Protein AF-A0A9Q3BIH0-F1 (afdb_monomer_lite)

pLDDT: mean 72.13, std 15.17, range [36.06, 93.25]

Radius of gyration: 32.79 Å; chains: 1; bounding box: 65×66×83 Å

Sequence (282 aa):
MLLRPEGNMLLSQTCPDMDILGNPIPGAYLLILGGYGPNYSFITPRACQFTPFFTLVEVEYSSSVHVNRVISREPVTAATSSVSRHIYFGILDAMQAYAADVRNMVGDDISSLYGITSDLKVQNDDLLNSILESYFKGIIEIKATLLKTPPISVA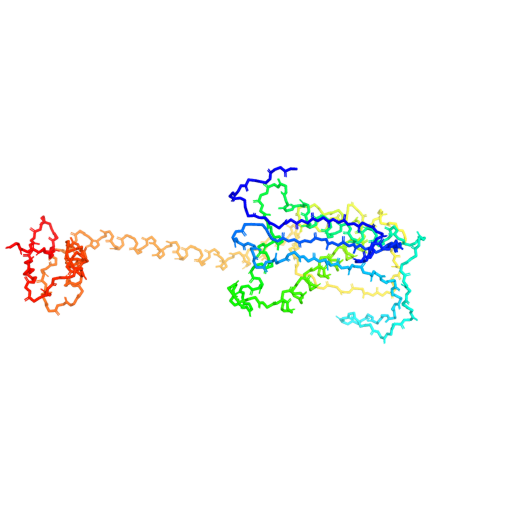RGHLVADSLKNISSIWTRTFNGTWLYETLGWHSDHNGSKISFVGILPILIITLGSISLSVFSWISLKRGQYHTQEPFDPTNLVTLLKAGQDGSVAESLKTTGQGSSINKLKIQLQRHSTQWQLRPVA

Structure (mmCIF, N/CA/C/O backbone):
data_AF-A0A9Q3BIH0-F1
#
_entry.id   AF-A0A9Q3BIH0-F1
#
loop_
_atom_site.group_PDB
_atom_site.id
_atom_site.type_symbol
_atom_site.label_atom_id
_atom_site.label_alt_id
_atom_site.label_comp_id
_atom_site.label_asym_id
_atom_site.label_entity_id
_atom_site.label_seq_id
_atom_site.pdbx_PDB_ins_code
_atom_site.Cartn_x
_atom_site.Cartn_y
_atom_site.Cartn_z
_atom_site.occupancy
_atom_site.B_iso_or_equiv
_atom_site.auth_seq_id
_atom_site.auth_comp_id
_atom_site.auth_asym_id
_atom_site.auth_atom_id
_atom_site.pdbx_PDB_model_num
ATOM 1 N N . MET A 1 1 ? 12.468 -15.551 17.563 1.00 43.19 1 MET A N 1
ATOM 2 C CA . MET A 1 1 ? 11.956 -14.452 18.408 1.00 43.19 1 MET A CA 1
ATOM 3 C C . MET A 1 1 ? 10.759 -14.998 19.170 1.00 43.19 1 MET A C 1
ATOM 5 O O . MET A 1 1 ? 9.816 -15.434 18.528 1.00 43.19 1 MET A O 1
ATOM 9 N N . LEU A 1 2 ? 10.834 -15.111 20.498 1.00 43.00 2 LEU A N 1
ATOM 10 C CA . LEU A 1 2 ? 9.711 -15.593 21.312 1.00 43.00 2 LEU A CA 1
ATOM 11 C C . LEU A 1 2 ? 8.733 -14.428 21.504 1.00 43.00 2 LEU A C 1
ATOM 13 O O . LEU A 1 2 ? 9.068 -13.443 22.161 1.00 43.00 2 LEU A O 1
ATOM 17 N N . LEU A 1 3 ? 7.568 -14.509 20.862 1.00 56.88 3 LEU A N 1
ATOM 18 C CA . LEU A 1 3 ? 6.510 -13.505 20.966 1.00 56.88 3 LEU A CA 1
ATOM 19 C C . LEU A 1 3 ? 5.899 -13.548 22.372 1.00 56.88 3 LEU A C 1
ATOM 21 O O . LEU A 1 3 ? 5.636 -14.625 22.906 1.00 56.88 3 LEU A O 1
ATOM 25 N N . ARG A 1 4 ? 5.685 -12.379 22.989 1.00 57.78 4 ARG A N 1
ATOM 26 C CA . ARG A 1 4 ? 4.997 -12.300 24.285 1.00 57.78 4 ARG A CA 1
ATOM 27 C C . ARG A 1 4 ? 3.517 -12.682 24.111 1.00 57.78 4 ARG A C 1
ATOM 29 O O . ARG A 1 4 ? 2.909 -12.249 23.130 1.00 57.78 4 ARG A O 1
ATOM 36 N N . PRO A 1 5 ? 2.915 -13.425 25.054 1.00 57.84 5 PRO A N 1
ATOM 37 C CA . PRO A 1 5 ? 1.525 -13.892 24.959 1.00 57.84 5 PRO A CA 1
ATOM 38 C C . PRO A 1 5 ? 0.477 -12.765 24.911 1.00 57.84 5 PRO A C 1
ATOM 40 O O . PRO A 1 5 ? -0.623 -12.982 24.425 1.00 57.84 5 PRO A O 1
ATOM 43 N N . GLU A 1 6 ? 0.823 -11.554 25.353 1.00 62.47 6 GLU A N 1
ATOM 44 C CA . GLU A 1 6 ? -0.072 -10.382 25.355 1.00 62.47 6 GLU A CA 1
ATOM 45 C C . GLU A 1 6 ? 0.101 -9.465 24.128 1.00 62.47 6 GLU A C 1
ATOM 47 O O . GLU A 1 6 ? -0.497 -8.393 24.046 1.00 62.47 6 GLU A O 1
ATOM 52 N N . GLY A 1 7 ? 0.958 -9.843 23.177 1.00 68.88 7 GLY A N 1
ATOM 53 C CA . GLY A 1 7 ? 1.210 -9.036 21.988 1.00 68.88 7 GLY A CA 1
ATOM 54 C C . GLY A 1 7 ? 0.030 -9.047 21.017 1.00 68.88 7 GLY A C 1
ATOM 55 O O . GLY A 1 7 ? -0.593 -10.080 20.795 1.00 68.88 7 GLY A O 1
ATOM 56 N N . ASN A 1 8 ? -0.221 -7.906 20.382 1.00 77.31 8 ASN A N 1
ATOM 57 C CA . ASN A 1 8 ? -1.061 -7.810 19.195 1.00 77.31 8 ASN A CA 1
ATOM 58 C C . ASN A 1 8 ? -0.177 -7.319 18.048 1.00 77.31 8 ASN A C 1
ATOM 60 O O . ASN A 1 8 ? 0.358 -6.214 18.132 1.00 77.31 8 ASN A O 1
ATOM 64 N N . MET A 1 9 ? 0.012 -8.123 17.002 1.00 78.69 9 MET A N 1
ATOM 65 C CA . MET A 1 9 ? 0.788 -7.702 15.833 1.00 78.69 9 MET A CA 1
ATOM 66 C C . MET A 1 9 ? 0.385 -8.441 14.563 1.00 78.69 9 MET A C 1
ATOM 68 O O . MET A 1 9 ? -0.082 -9.575 14.617 1.00 78.69 9 MET A O 1
ATOM 72 N N . LEU A 1 10 ? 0.624 -7.818 13.415 1.00 83.75 10 LEU A N 1
ATOM 73 C CA . LEU A 1 10 ? 0.613 -8.488 12.132 1.00 83.75 10 LEU A CA 1
ATOM 74 C C . LEU A 1 10 ? 2.016 -9.041 11.897 1.00 83.75 10 LEU A C 1
ATOM 76 O O . LEU A 1 10 ? 2.989 -8.295 11.808 1.00 83.75 10 LEU A O 1
ATOM 80 N N . LEU A 1 11 ? 2.122 -10.360 11.828 1.00 84.81 11 LEU A N 1
ATOM 81 C CA . LEU A 1 11 ? 3.356 -11.038 11.476 1.00 84.81 11 LEU A CA 1
ATOM 82 C C . LEU A 1 11 ? 3.442 -11.118 9.963 1.00 84.81 11 LEU A C 1
ATOM 84 O O . LEU A 1 11 ? 2.456 -11.446 9.302 1.00 84.81 11 LEU A O 1
ATOM 88 N N . SER A 1 12 ? 4.624 -10.852 9.418 1.00 86.56 12 SER A N 1
ATOM 89 C CA . SER A 1 12 ? 4.875 -11.054 8.000 1.00 86.56 12 SER A CA 1
ATOM 90 C C . SER A 1 12 ? 6.283 -11.573 7.732 1.00 86.56 12 SER A C 1
ATOM 92 O O . SER A 1 12 ? 7.232 -11.269 8.452 1.00 86.56 12 SER A O 1
ATOM 94 N N . GLN A 1 13 ? 6.403 -12.374 6.680 1.00 86.56 13 GLN A N 1
ATOM 95 C CA . GLN A 1 13 ? 7.647 -12.907 6.149 1.00 86.56 13 GLN A CA 1
ATOM 96 C C . GLN A 1 13 ? 7.596 -12.764 4.632 1.00 86.56 13 GLN A C 1
ATOM 98 O O . GLN A 1 13 ? 6.620 -13.152 3.997 1.00 86.56 13 GLN A O 1
ATOM 103 N N . THR A 1 14 ? 8.654 -12.221 4.039 1.00 86.25 14 THR A N 1
ATOM 104 C CA . THR A 1 14 ? 8.790 -12.175 2.580 1.00 86.25 14 THR A CA 1
ATOM 105 C C . THR A 1 14 ? 9.773 -13.234 2.106 1.00 86.25 14 THR A C 1
ATOM 107 O O . THR A 1 14 ? 10.858 -13.386 2.671 1.00 86.25 14 THR A O 1
ATOM 110 N N . CYS A 1 15 ? 9.410 -13.893 1.013 1.00 88.00 15 CYS A N 1
ATOM 111 C CA . CYS A 1 15 ? 10.228 -14.814 0.243 1.00 88.00 15 CYS A CA 1
ATOM 112 C C . CYS A 1 15 ? 10.404 -14.230 -1.175 1.00 88.00 15 CYS A C 1
ATOM 114 O O . CYS A 1 15 ? 9.442 -14.202 -1.946 1.00 88.00 15 CYS A O 1
ATOM 116 N N . PRO A 1 16 ? 11.587 -13.685 -1.514 1.00 87.56 16 PRO A N 1
ATOM 117 C CA . PRO A 1 16 ? 11.846 -13.151 -2.846 1.00 87.56 16 PRO A CA 1
ATOM 118 C C . PRO A 1 16 ? 12.058 -14.275 -3.862 1.00 87.56 16 PRO A C 1
ATOM 120 O O . PRO A 1 16 ? 12.525 -15.357 -3.509 1.00 87.56 16 PRO A O 1
ATOM 123 N N . ASP A 1 17 ? 11.763 -13.972 -5.123 1.00 87.56 17 ASP A N 1
ATOM 124 C CA . ASP A 1 17 ? 12.002 -14.818 -6.291 1.00 87.56 17 ASP A CA 1
ATOM 125 C C . ASP A 1 17 ? 11.335 -16.202 -6.209 1.00 87.56 17 ASP A C 1
ATOM 127 O O . ASP A 1 17 ? 11.849 -17.176 -6.754 1.00 87.56 17 ASP A O 1
ATOM 131 N N . MET A 1 18 ? 10.189 -16.298 -5.527 1.00 88.69 18 MET A N 1
ATOM 132 C CA . MET A 1 18 ? 9.449 -17.544 -5.300 1.00 88.69 18 MET A CA 1
ATOM 133 C C . MET A 1 18 ? 7.944 -17.366 -5.533 1.00 88.69 18 MET A C 1
ATOM 135 O O . MET A 1 18 ? 7.382 -16.311 -5.229 1.00 88.69 18 MET A O 1
ATOM 139 N N . ASP A 1 19 ? 7.292 -18.409 -6.051 1.00 88.00 19 ASP A N 1
ATOM 140 C CA . ASP A 1 19 ? 5.829 -18.514 -6.120 1.00 88.00 19 ASP A CA 1
ATOM 141 C C . ASP A 1 19 ? 5.227 -19.181 -4.869 1.00 88.00 19 ASP A C 1
ATOM 143 O O . ASP A 1 19 ? 5.941 -19.611 -3.960 1.00 88.00 19 ASP A O 1
ATOM 147 N N . ILE A 1 20 ? 3.894 -19.280 -4.819 1.00 88.38 20 ILE A N 1
ATOM 148 C CA . ILE A 1 20 ? 3.173 -19.916 -3.703 1.00 88.38 20 ILE A CA 1
ATOM 149 C C . ILE A 1 20 ? 3.470 -21.419 -3.539 1.00 88.38 20 ILE A C 1
ATOM 151 O O . ILE A 1 20 ? 3.226 -21.979 -2.472 1.00 88.38 20 ILE A O 1
ATOM 155 N N . LEU A 1 21 ? 3.993 -22.074 -4.577 1.00 89.50 21 LEU A N 1
ATOM 156 C CA . LEU A 1 21 ? 4.371 -23.488 -4.575 1.00 89.50 21 LEU A CA 1
ATOM 157 C C . LEU A 1 21 ? 5.856 -23.692 -4.221 1.00 89.50 21 LEU A C 1
ATOM 159 O O . LEU A 1 21 ? 6.289 -24.830 -4.051 1.00 89.50 21 LEU A O 1
ATOM 163 N N . GLY A 1 22 ? 6.630 -22.611 -4.091 1.00 84.50 22 GLY A N 1
ATOM 164 C CA . GLY A 1 22 ? 8.068 -22.639 -3.830 1.00 84.50 22 GLY A CA 1
ATOM 165 C C . GLY A 1 22 ? 8.938 -22.772 -5.083 1.00 84.50 22 GLY A C 1
ATOM 166 O O . GLY A 1 22 ? 10.137 -23.021 -4.961 1.00 84.50 22 GLY A O 1
ATOM 167 N N . ASN A 1 23 ? 8.380 -22.603 -6.284 1.00 89.75 23 ASN A N 1
ATOM 168 C CA . ASN A 1 23 ? 9.169 -22.575 -7.511 1.00 89.75 23 ASN A CA 1
ATOM 169 C C . ASN A 1 23 ? 9.872 -21.219 -7.669 1.00 89.75 23 ASN A C 1
ATOM 171 O O . ASN A 1 23 ? 9.271 -20.177 -7.387 1.00 89.75 23 ASN A O 1
ATOM 175 N N . PRO A 1 24 ? 11.117 -21.200 -8.173 1.00 87.75 24 PRO A N 1
ATOM 176 C CA . PRO A 1 24 ? 11.841 -19.961 -8.396 1.00 87.75 24 PRO A CA 1
ATOM 177 C C . PRO A 1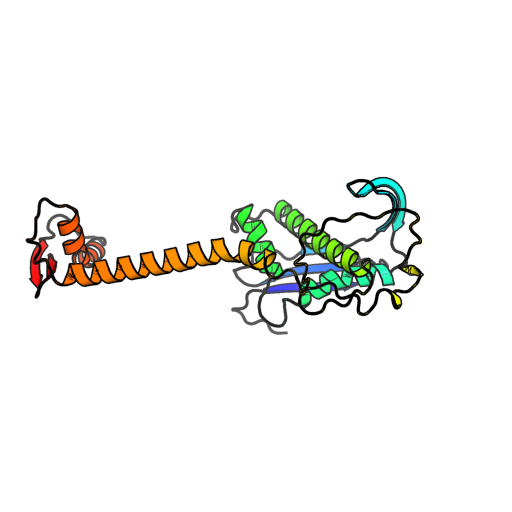 24 ? 11.261 -19.184 -9.588 1.00 87.75 24 PRO A C 1
ATOM 179 O O . PRO A 1 24 ? 11.291 -19.663 -10.723 1.00 87.75 24 PRO A O 1
ATOM 182 N N . ILE A 1 25 ? 10.780 -17.963 -9.344 1.00 86.94 25 ILE A N 1
ATOM 183 C CA . ILE A 1 25 ? 10.301 -17.033 -10.377 1.00 86.94 25 ILE A CA 1
ATOM 184 C C . ILE A 1 25 ? 11.015 -15.686 -10.197 1.00 86.94 25 ILE A C 1
ATOM 186 O O . ILE A 1 25 ? 10.695 -14.953 -9.260 1.00 86.94 25 ILE A O 1
ATOM 190 N N . PRO A 1 26 ? 11.957 -15.321 -11.087 1.00 84.00 26 PRO A N 1
ATOM 191 C CA . PRO A 1 26 ? 12.694 -14.066 -10.979 1.00 84.00 26 PRO A CA 1
ATOM 192 C C . PRO A 1 26 ? 11.775 -12.840 -10.911 1.00 84.00 26 PRO A C 1
ATOM 194 O O . PRO A 1 26 ? 10.949 -12.613 -11.793 1.00 84.00 26 PRO A O 1
ATOM 197 N N . GLY A 1 27 ? 11.948 -12.021 -9.876 1.00 80.38 27 GLY A N 1
ATOM 198 C CA . GLY A 1 27 ? 11.180 -10.800 -9.656 1.00 80.38 27 GLY A CA 1
ATOM 199 C C . GLY A 1 27 ? 9.763 -11.001 -9.116 1.00 80.38 27 GLY A C 1
ATOM 200 O O . GLY A 1 27 ? 9.062 -9.996 -8.965 1.00 80.38 27 GLY A O 1
ATOM 201 N N . ALA A 1 28 ? 9.346 -12.239 -8.820 1.00 86.81 28 ALA A N 1
ATOM 202 C CA . ALA A 1 28 ? 8.154 -12.516 -8.023 1.00 86.81 28 ALA A CA 1
ATOM 203 C C . ALA A 1 28 ? 8.454 -12.341 -6.530 1.00 86.81 28 ALA A C 1
ATOM 205 O O . ALA A 1 28 ? 9.587 -12.524 -6.081 1.00 86.81 28 ALA A O 1
ATOM 206 N N . TYR A 1 29 ? 7.430 -12.010 -5.752 1.00 88.81 29 TYR A N 1
ATOM 207 C CA . TYR A 1 29 ? 7.545 -11.924 -4.300 1.00 88.81 29 TYR A CA 1
ATOM 208 C C . TYR A 1 29 ? 6.376 -12.629 -3.641 1.00 88.81 29 TYR A C 1
ATOM 210 O O . TYR A 1 29 ? 5.222 -12.383 -3.986 1.00 88.81 29 TYR A O 1
ATOM 218 N N . LEU A 1 30 ? 6.681 -13.472 -2.664 1.00 90.62 30 LEU A N 1
ATOM 219 C CA . LEU A 1 30 ? 5.691 -14.112 -1.819 1.00 90.62 30 LEU A CA 1
ATOM 220 C C . LEU A 1 30 ? 5.723 -13.454 -0.440 1.00 90.62 30 LEU A C 1
ATOM 222 O O . LEU A 1 30 ? 6.752 -13.456 0.235 1.00 90.62 30 LEU A O 1
ATOM 226 N N . LEU A 1 31 ? 4.593 -12.895 -0.022 1.00 90.25 31 LEU A N 1
ATOM 227 C CA . LEU A 1 31 ? 4.381 -12.369 1.319 1.00 90.25 31 LEU A CA 1
ATOM 228 C C . LEU A 1 31 ? 3.503 -13.344 2.090 1.00 90.25 31 LEU A C 1
ATOM 230 O O . LEU A 1 31 ? 2.341 -13.543 1.750 1.00 90.25 31 LEU A O 1
ATOM 234 N N . ILE A 1 32 ? 4.045 -13.925 3.147 1.00 90.50 32 ILE A N 1
ATOM 235 C CA . ILE A 1 32 ? 3.278 -14.708 4.108 1.00 90.50 32 ILE A CA 1
ATOM 236 C C . ILE A 1 32 ? 2.943 -13.774 5.258 1.00 90.50 32 ILE A C 1
ATOM 238 O O . ILE A 1 32 ? 3.850 -13.176 5.832 1.00 90.50 32 ILE A O 1
ATOM 242 N N . LEU A 1 33 ? 1.663 -13.634 5.590 1.00 90.81 33 LEU A N 1
ATOM 243 C CA . LEU A 1 33 ? 1.218 -12.768 6.676 1.00 90.81 33 LEU A CA 1
ATOM 244 C C . LEU A 1 33 ? 0.128 -13.424 7.519 1.00 90.81 33 LEU A C 1
ATOM 246 O O . LEU A 1 33 ? -0.635 -14.255 7.031 1.00 90.81 33 LEU A O 1
ATOM 250 N N . GLY A 1 34 ? 0.054 -13.043 8.789 1.00 89.50 34 GLY A N 1
ATOM 251 C CA . GLY A 1 34 ? -0.963 -13.529 9.713 1.00 89.50 34 GLY A CA 1
ATOM 252 C C . GLY A 1 34 ? -1.047 -12.662 10.961 1.00 89.50 34 GLY A C 1
ATOM 253 O O . GLY A 1 34 ? -0.044 -12.127 11.433 1.00 89.50 34 GLY A O 1
ATOM 254 N N . GLY A 1 35 ? -2.254 -12.503 11.487 1.00 88.69 35 GLY A N 1
ATOM 255 C CA . GLY A 1 35 ? -2.488 -11.774 12.721 1.00 88.69 35 GLY A CA 1
ATOM 256 C C . GLY A 1 35 ? -2.126 -12.597 13.952 1.00 88.69 35 GLY A C 1
ATOM 257 O O . GLY A 1 35 ? -2.399 -13.793 14.038 1.00 88.69 35 GLY A O 1
ATOM 258 N N . TYR A 1 36 ? -1.516 -11.933 14.926 1.00 84.81 36 TYR A N 1
ATOM 259 C CA . TYR A 1 36 ? -1.214 -12.457 16.248 1.00 84.81 36 TYR A CA 1
ATOM 260 C C . TYR A 1 36 ? -1.908 -11.596 17.306 1.00 84.81 36 TYR A C 1
ATOM 262 O O . TYR A 1 36 ? -1.865 -10.366 17.236 1.00 84.81 36 TYR A O 1
ATOM 270 N N . GLY A 1 37 ? -2.522 -12.249 18.294 1.00 83.19 37 GLY A N 1
ATOM 271 C CA . GLY A 1 37 ? -3.295 -11.600 19.354 1.00 83.19 37 GLY A CA 1
ATOM 272 C C . GLY A 1 37 ? -4.772 -11.360 18.995 1.00 83.19 37 GLY A C 1
ATOM 273 O O . GLY A 1 37 ? -5.165 -11.478 17.831 1.00 83.19 37 GLY A O 1
ATOM 274 N N . PRO A 1 38 ? -5.621 -11.047 19.992 1.00 81.06 38 PRO A N 1
ATOM 275 C CA . PRO A 1 38 ? -7.065 -10.891 19.809 1.00 81.06 38 PRO A CA 1
ATOM 276 C C . PRO A 1 38 ? -7.442 -9.814 18.784 1.00 81.06 38 PRO A C 1
ATOM 278 O O . PRO A 1 38 ? -8.375 -10.033 18.013 1.00 81.06 38 PRO A O 1
ATOM 281 N N . ASN A 1 39 ? -6.696 -8.705 18.713 1.00 81.88 39 ASN A N 1
ATOM 282 C CA . ASN A 1 39 ? -7.044 -7.572 17.847 1.00 81.88 39 ASN A CA 1
ATOM 283 C C . ASN A 1 39 ? -6.890 -7.872 16.354 1.00 81.88 39 ASN A C 1
ATOM 285 O O . ASN A 1 39 ? -7.540 -7.222 15.54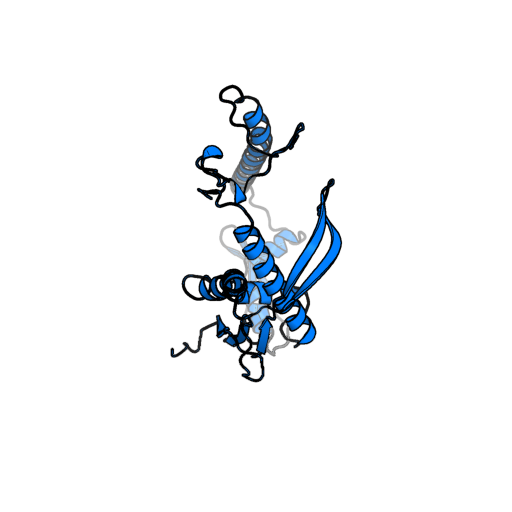8 1.00 81.88 39 ASN A O 1
ATOM 289 N N . TYR A 1 40 ? -6.053 -8.844 15.981 1.00 86.81 40 TYR A N 1
ATOM 290 C CA . TYR A 1 40 ? -5.784 -9.184 14.579 1.00 86.81 40 TYR A CA 1
ATOM 291 C C . TYR A 1 40 ? -6.121 -10.639 14.250 1.00 86.81 40 TYR A C 1
ATOM 293 O O . TYR A 1 40 ? -5.797 -11.114 13.169 1.00 86.81 40 TYR A O 1
ATOM 301 N N . SER A 1 41 ? -6.787 -11.352 15.161 1.00 86.62 41 SER A N 1
ATOM 302 C CA . SER A 1 41 ? -7.133 -12.773 15.009 1.00 86.62 41 SER A CA 1
ATOM 303 C C . SER A 1 41 ? -8.004 -13.079 13.782 1.00 86.62 41 SER A C 1
ATOM 305 O O . SER A 1 41 ? -7.944 -14.185 13.253 1.00 86.62 41 SER A O 1
ATOM 307 N N . PHE A 1 42 ? -8.756 -12.089 13.288 1.00 86.00 42 PHE A N 1
ATOM 308 C CA . PHE A 1 42 ? -9.527 -12.178 12.045 1.00 86.00 42 PHE A CA 1
ATOM 309 C C . PHE A 1 42 ? -8.636 -12.275 10.788 1.00 86.00 42 PHE A C 1
ATOM 311 O O . PHE A 1 42 ? -9.087 -12.736 9.742 1.00 86.00 42 PHE A O 1
ATOM 318 N N . ILE A 1 43 ? -7.359 -11.881 10.879 1.00 88.75 43 ILE A N 1
ATOM 319 C CA . ILE A 1 43 ? -6.372 -12.012 9.802 1.00 88.75 43 ILE A CA 1
ATOM 320 C C . ILE A 1 43 ? -5.738 -13.400 9.880 1.00 88.75 43 ILE A C 1
ATOM 322 O O . ILE A 1 43 ? -4.649 -13.590 10.424 1.00 88.75 43 ILE A O 1
ATOM 326 N N . THR A 1 44 ? -6.422 -14.392 9.318 1.00 89.56 44 THR A N 1
ATOM 327 C CA . THR A 1 44 ? -5.891 -15.758 9.239 1.00 89.56 44 THR A CA 1
ATOM 328 C C . THR A 1 44 ? -4.607 -15.829 8.396 1.00 89.56 44 THR A C 1
ATOM 330 O O . THR A 1 44 ? -4.442 -15.017 7.472 1.00 89.56 44 THR A O 1
ATOM 333 N N . PRO A 1 45 ? -3.693 -16.782 8.695 1.00 89.81 45 PRO A N 1
ATOM 334 C CA . PRO A 1 45 ? -2.461 -16.969 7.937 1.00 89.81 45 PRO A CA 1
ATOM 335 C C . PRO A 1 45 ? -2.730 -17.122 6.442 1.00 89.81 45 PRO A C 1
ATOM 337 O O . PRO A 1 45 ? -3.531 -17.961 6.031 1.00 89.81 45 PRO A O 1
ATOM 340 N N . ARG A 1 46 ? -2.050 -16.316 5.630 1.00 90.50 46 ARG A N 1
ATOM 341 C CA . ARG A 1 46 ? -2.263 -16.260 4.184 1.00 90.50 46 ARG A CA 1
ATOM 342 C C . ARG A 1 46 ? -0.993 -15.923 3.428 1.00 90.50 46 ARG A C 1
ATOM 344 O O . ARG A 1 46 ? -0.076 -15.296 3.959 1.00 90.50 46 ARG A O 1
ATOM 351 N N . ALA A 1 47 ? -0.980 -16.342 2.172 1.00 91.12 47 ALA A N 1
ATOM 352 C CA . ALA A 1 47 ? 0.099 -16.112 1.234 1.00 91.12 47 ALA A CA 1
ATOM 353 C C . ALA A 1 47 ? -0.385 -15.180 0.115 1.00 91.12 47 ALA A C 1
ATOM 355 O O . ALA A 1 47 ? -1.343 -15.488 -0.590 1.00 91.12 47 ALA A O 1
ATOM 356 N N . CYS A 1 48 ? 0.282 -14.041 -0.045 1.00 89.88 48 CYS A N 1
ATOM 357 C CA . CYS A 1 48 ? 0.038 -13.072 -1.104 1.00 89.88 48 CYS A CA 1
ATOM 358 C C . CYS A 1 48 ? 1.190 -13.145 -2.109 1.00 89.88 48 CYS A C 1
ATOM 360 O O . CYS A 1 48 ? 2.337 -12.849 -1.770 1.00 89.88 48 CYS A O 1
ATOM 362 N N . GLN A 1 49 ? 0.888 -13.543 -3.345 1.00 90.38 49 GLN A N 1
ATOM 363 C CA . GLN A 1 49 ? 1.867 -13.595 -4.426 1.00 90.38 49 GLN A CA 1
ATOM 364 C C . GLN A 1 49 ? 1.797 -12.319 -5.268 1.00 90.38 49 GLN A C 1
ATOM 366 O O . GLN A 1 49 ? 0.761 -11.980 -5.838 1.00 90.38 49 GLN A O 1
ATOM 371 N N . PHE A 1 50 ? 2.932 -11.646 -5.402 1.00 87.94 50 PHE A N 1
ATOM 372 C CA . PHE A 1 50 ? 3.110 -10.478 -6.250 1.00 87.94 50 PHE A CA 1
ATOM 373 C C . PHE A 1 50 ? 3.842 -10.899 -7.518 1.00 87.94 50 PHE A C 1
ATOM 375 O O . PHE A 1 50 ? 4.985 -11.354 -7.472 1.00 87.94 50 PHE A O 1
ATOM 382 N N . THR A 1 51 ? 3.172 -10.764 -8.661 1.00 86.00 51 THR A N 1
ATOM 383 C CA . THR A 1 51 ? 3.725 -11.105 -9.979 1.00 86.00 51 THR A CA 1
ATOM 384 C C . THR A 1 51 ? 3.706 -9.860 -10.864 1.00 86.00 51 THR A C 1
ATOM 386 O O . THR A 1 51 ? 2.687 -9.553 -11.486 1.00 86.00 51 THR A O 1
ATOM 389 N N . PRO A 1 52 ? 4.798 -9.082 -10.864 1.00 82.81 52 PRO A N 1
ATOM 390 C CA . PRO A 1 52 ? 4.855 -7.824 -11.587 1.00 82.81 52 PRO A CA 1
ATOM 391 C C . PRO A 1 52 ? 4.936 -8.043 -13.099 1.00 82.81 52 PRO A C 1
ATOM 393 O O . PRO A 1 52 ? 5.425 -9.062 -13.586 1.00 82.81 52 PRO A O 1
ATOM 396 N N . PHE A 1 53 ? 4.479 -7.037 -13.840 1.00 84.81 53 PHE A N 1
ATOM 397 C CA . PHE A 1 53 ? 4.613 -6.952 -15.290 1.00 84.81 53 PHE A CA 1
ATOM 398 C C . PHE A 1 53 ? 5.115 -5.561 -15.666 1.00 84.81 53 PHE A C 1
ATOM 400 O O . PHE A 1 53 ? 4.634 -4.559 -15.130 1.00 84.81 53 PHE A O 1
ATOM 407 N N . PHE A 1 54 ? 6.026 -5.490 -16.631 1.00 82.19 54 PHE A N 1
ATOM 408 C CA . PHE A 1 54 ? 6.360 -4.239 -17.296 1.00 82.19 54 PHE A CA 1
ATOM 409 C C . PHE A 1 54 ? 5.343 -3.986 -18.390 1.00 82.19 54 PHE A C 1
ATOM 411 O O . PHE A 1 54 ? 5.199 -4.777 -19.316 1.00 82.19 54 PHE A O 1
ATOM 418 N N . THR A 1 55 ? 4.607 -2.890 -18.254 1.00 85.12 55 THR A N 1
ATOM 419 C CA . THR A 1 55 ? 3.581 -2.517 -19.222 1.00 85.12 55 THR A CA 1
ATOM 420 C C . THR A 1 55 ? 4.007 -1.229 -19.903 1.00 85.12 55 THR A C 1
ATOM 422 O O . THR A 1 55 ? 4.178 -0.205 -19.240 1.00 85.12 55 THR A O 1
ATOM 425 N N . LEU A 1 56 ? 4.184 -1.282 -21.219 1.00 82.31 56 LEU A N 1
ATOM 426 C CA . LEU A 1 56 ? 4.354 -0.097 -22.041 1.00 82.31 56 LEU A CA 1
ATOM 427 C C . LEU A 1 56 ? 2.968 0.388 -22.450 1.00 82.31 56 LEU A C 1
ATOM 429 O O . LEU A 1 56 ? 2.198 -0.353 -23.062 1.00 82.31 56 LEU A O 1
ATOM 433 N N . VAL A 1 57 ? 2.648 1.628 -22.104 1.00 88.00 57 VAL A N 1
ATOM 434 C CA . VAL A 1 57 ? 1.347 2.234 -22.382 1.00 88.00 57 VAL A CA 1
ATOM 435 C C . VAL A 1 57 ? 1.504 3.505 -23.202 1.00 88.00 57 VAL A C 1
ATOM 437 O O . VAL A 1 57 ? 2.427 4.290 -22.997 1.00 88.00 57 VAL A O 1
ATOM 440 N N . GLU A 1 58 ? 0.581 3.691 -24.132 1.00 83.94 58 GLU A N 1
ATOM 441 C CA . GLU A 1 58 ? 0.356 4.926 -24.859 1.00 83.94 58 GLU A CA 1
ATOM 442 C C . GLU A 1 58 ? -0.569 5.803 -24.021 1.00 83.94 58 GLU A C 1
ATOM 444 O O . GLU A 1 58 ? -1.693 5.410 -23.696 1.00 83.94 58 GLU A O 1
ATOM 449 N N . VAL A 1 59 ? -0.061 6.968 -23.629 1.00 83.56 59 VAL A N 1
ATOM 450 C CA . VAL A 1 59 ? -0.735 7.873 -22.703 1.00 83.56 59 VAL A CA 1
ATOM 451 C C . VAL A 1 59 ? -0.974 9.202 -23.393 1.00 83.56 59 VAL A C 1
ATOM 453 O O . VAL A 1 59 ? -0.048 9.797 -23.946 1.00 83.56 59 VAL A O 1
ATOM 456 N N . GLU A 1 60 ? -2.210 9.674 -23.320 1.00 80.62 60 GLU A N 1
ATOM 457 C CA . GLU A 1 60 ? -2.600 11.009 -23.735 1.00 80.62 60 GLU A CA 1
ATOM 458 C C . GLU A 1 60 ? -2.733 11.902 -22.502 1.00 80.62 60 GLU A C 1
ATOM 460 O O . GLU A 1 60 ? -3.461 11.605 -21.551 1.00 80.62 60 GLU A O 1
ATOM 465 N N . TYR A 1 61 ? -1.982 12.999 -22.512 1.00 72.38 61 TYR A N 1
ATOM 466 C CA . TYR A 1 61 ? -1.992 13.986 -21.442 1.00 72.38 61 TYR A CA 1
ATOM 467 C C . TYR A 1 61 ? -2.882 15.156 -21.862 1.00 72.38 61 TYR A C 1
ATOM 469 O O . TYR A 1 61 ? -2.509 15.935 -22.738 1.00 72.38 61 TYR A O 1
ATOM 477 N N . SER A 1 62 ? -4.052 15.270 -21.232 1.00 76.25 62 SER A N 1
ATOM 478 C CA . SER A 1 62 ? -4.952 16.423 -21.361 1.00 76.25 62 SER A CA 1
ATOM 479 C C . SER A 1 62 ? -5.132 17.095 -19.988 1.00 76.25 62 SER A C 1
ATOM 481 O O . SER A 1 62 ? -4.142 17.381 -19.318 1.00 76.25 62 SER A O 1
ATOM 483 N N . SER A 1 63 ? -6.366 17.319 -19.523 1.00 70.56 63 SER A N 1
ATOM 484 C CA . SER A 1 63 ? -6.663 17.708 -18.133 1.00 70.56 63 SER A CA 1
ATOM 485 C C . SER A 1 63 ? -6.499 16.553 -17.136 1.00 70.56 63 SER A C 1
ATOM 487 O O . SER A 1 63 ? -6.457 16.768 -15.927 1.00 70.56 63 SER A O 1
ATOM 489 N N . SER A 1 64 ? -6.405 15.321 -17.638 1.00 59.81 64 SER A N 1
ATOM 490 C CA . SER A 1 64 ? -6.130 14.105 -16.874 1.00 59.81 64 SER A CA 1
ATOM 491 C C . SER A 1 64 ? -5.250 13.159 -17.695 1.00 59.81 64 SER A C 1
ATOM 493 O O . SER A 1 64 ? -5.129 13.300 -18.914 1.00 59.81 64 SER A O 1
ATOM 495 N N . VAL A 1 65 ? -4.615 12.201 -17.019 1.00 69.56 65 VAL A N 1
ATOM 496 C CA . VAL A 1 65 ? -3.789 11.172 -17.660 1.00 69.56 65 VAL A CA 1
ATOM 497 C C . VAL A 1 65 ? -4.712 10.076 -18.194 1.00 69.56 65 VAL A C 1
ATOM 499 O O . VAL A 1 65 ? -5.280 9.324 -17.407 1.00 69.56 65 VAL A O 1
ATOM 502 N N . HIS A 1 66 ? -4.872 9.990 -19.516 1.00 77.44 66 HIS A N 1
ATOM 503 C CA . HIS A 1 66 ? -5.664 8.946 -20.168 1.00 77.44 66 HIS A CA 1
ATOM 504 C C . HIS A 1 66 ? -4.751 7.882 -20.779 1.00 77.44 66 HIS A C 1
ATOM 506 O O . HIS A 1 66 ? -3.872 8.183 -21.583 1.00 77.44 66 HIS A O 1
ATOM 512 N N . VAL A 1 67 ? -4.950 6.617 -20.400 1.00 82.94 67 VAL A N 1
ATOM 513 C CA . VAL A 1 67 ? -4.257 5.482 -21.024 1.00 82.94 67 VAL A CA 1
ATOM 514 C C . VAL A 1 67 ? -5.043 5.074 -22.268 1.00 82.94 67 VAL A C 1
ATOM 516 O O . VAL A 1 67 ? -6.072 4.413 -22.156 1.00 82.94 67 VAL A O 1
ATOM 519 N N . ASN A 1 68 ? -4.562 5.461 -23.448 1.00 84.31 68 ASN A N 1
ATOM 520 C CA . ASN A 1 68 ? -5.234 5.172 -24.717 1.00 84.31 68 ASN A CA 1
ATOM 521 C C . ASN A 1 68 ? -5.080 3.705 -25.116 1.00 84.31 68 ASN A C 1
ATOM 523 O O . ASN A 1 68 ? -6.024 3.082 -25.602 1.00 84.31 68 ASN A O 1
ATOM 527 N N . ARG A 1 69 ? -3.881 3.141 -24.930 1.00 89.44 69 ARG A N 1
ATOM 528 C CA . ARG A 1 69 ? -3.586 1.768 -25.347 1.00 89.44 69 ARG A CA 1
ATOM 529 C C . ARG A 1 69 ? -2.438 1.158 -24.557 1.00 89.44 69 ARG A C 1
ATOM 531 O O . ARG A 1 69 ? -1.457 1.824 -24.250 1.00 89.44 69 ARG A O 1
ATOM 538 N N . VAL A 1 70 ? -2.517 -0.144 -24.301 1.00 90.88 70 VAL A N 1
ATOM 539 C CA . VAL A 1 70 ? -1.374 -0.947 -23.848 1.00 90.88 70 VAL A CA 1
ATOM 540 C C . VAL A 1 70 ? -0.608 -1.437 -25.078 1.00 90.88 70 VAL A C 1
ATOM 542 O O . VAL A 1 70 ? -1.151 -2.194 -25.878 1.00 90.88 70 VAL A O 1
ATOM 545 N N . ILE A 1 71 ? 0.633 -0.979 -25.250 1.00 92.38 71 ILE A N 1
ATOM 546 C CA . ILE A 1 71 ? 1.510 -1.342 -26.373 1.00 92.38 71 ILE A CA 1
ATOM 547 C C . ILE A 1 71 ? 2.125 -2.722 -26.137 1.00 92.38 71 ILE A C 1
ATOM 549 O O . ILE A 1 71 ? 2.108 -3.569 -27.026 1.00 92.38 71 ILE A O 1
ATOM 553 N N . SER A 1 72 ? 2.660 -2.957 -24.939 1.00 91.56 72 SER A N 1
ATOM 554 C CA . SER A 1 72 ? 3.210 -4.255 -24.557 1.00 91.56 72 SER A CA 1
ATOM 555 C C . SER A 1 72 ? 3.019 -4.514 -23.070 1.00 91.56 72 SER A C 1
ATOM 557 O O . SER A 1 72 ? 2.892 -3.589 -22.265 1.00 91.56 72 SER A O 1
ATOM 559 N N . ARG A 1 73 ? 2.977 -5.796 -22.712 1.00 90.94 73 ARG A N 1
ATOM 560 C CA . ARG A 1 73 ? 2.962 -6.272 -21.332 1.00 90.94 73 ARG A CA 1
ATOM 561 C C . ARG A 1 73 ? 3.892 -7.467 -21.243 1.00 90.94 73 ARG A C 1
ATOM 563 O O . ARG A 1 73 ? 3.593 -8.528 -21.781 1.00 90.94 73 ARG A O 1
ATOM 570 N N . GLU A 1 74 ? 5.008 -7.283 -20.565 1.00 89.50 74 GLU A N 1
ATOM 571 C CA . GLU A 1 74 ? 6.075 -8.269 -20.467 1.00 89.50 74 GLU A CA 1
ATOM 572 C C . GLU A 1 74 ? 6.234 -8.711 -19.011 1.00 89.50 74 GLU A C 1
ATOM 574 O O . GLU A 1 74 ? 6.195 -7.872 -18.102 1.00 89.50 74 GLU A O 1
ATOM 579 N N . PRO A 1 75 ? 6.369 -10.021 -18.746 1.00 87.44 75 PRO A N 1
ATOM 580 C CA . PRO A 1 75 ? 6.679 -10.493 -17.407 1.00 87.44 75 PRO A CA 1
ATOM 581 C C . PRO A 1 75 ? 8.079 -10.031 -17.000 1.00 87.44 75 PRO A C 1
ATOM 583 O O . PRO A 1 75 ? 8.954 -9.806 -17.840 1.00 87.44 75 PRO A O 1
ATOM 586 N N . VAL A 1 76 ? 8.305 -9.914 -15.694 1.00 86.44 76 VAL A N 1
ATOM 587 C CA . VAL A 1 76 ? 9.648 -9.639 -15.181 1.00 86.44 76 VAL A CA 1
ATOM 588 C C . VAL A 1 76 ? 10.587 -10.796 -15.520 1.00 86.44 76 VAL A C 1
ATOM 590 O O . VAL A 1 76 ? 10.242 -11.970 -15.413 1.00 86.44 76 VAL A O 1
ATOM 593 N N . THR A 1 77 ? 11.791 -10.441 -15.949 1.00 86.19 77 THR A N 1
ATOM 594 C CA . THR A 1 77 ? 12.877 -11.363 -16.285 1.00 86.19 77 THR A CA 1
ATOM 595 C C . THR A 1 77 ? 14.026 -11.192 -15.298 1.00 86.19 77 THR A C 1
ATOM 597 O O . THR A 1 77 ? 14.097 -10.199 -14.572 1.00 86.19 77 THR A O 1
ATOM 600 N N . ALA A 1 78 ? 14.994 -12.110 -15.303 1.00 83.62 78 ALA A N 1
ATOM 601 C CA . ALA A 1 78 ? 16.193 -11.975 -14.471 1.00 83.62 78 ALA A CA 1
ATOM 602 C C . ALA A 1 78 ? 16.961 -10.658 -14.721 1.00 83.62 78 ALA A C 1
ATOM 604 O O . ALA A 1 78 ? 17.548 -10.109 -13.795 1.00 83.62 78 ALA A O 1
ATOM 605 N N . ALA A 1 79 ? 16.913 -10.117 -15.944 1.00 83.94 79 ALA A N 1
ATOM 606 C CA . ALA A 1 79 ? 17.552 -8.845 -16.288 1.00 83.94 79 ALA A CA 1
ATOM 607 C C . ALA A 1 79 ? 16.812 -7.614 -15.727 1.00 83.94 79 ALA A C 1
ATOM 609 O O . ALA A 1 79 ? 17.418 -6.562 -15.543 1.00 83.94 79 ALA A O 1
ATOM 610 N N . THR A 1 80 ? 15.509 -7.732 -15.458 1.00 81.31 80 THR A N 1
ATOM 611 C CA . THR A 1 80 ? 14.633 -6.621 -15.039 1.00 81.31 80 THR A CA 1
ATOM 612 C C . THR A 1 80 ? 14.129 -6.760 -13.596 1.00 81.31 80 THR A C 1
ATOM 614 O O . THR A 1 80 ? 13.442 -5.874 -13.079 1.00 81.31 80 THR A O 1
ATOM 617 N N . SER A 1 81 ? 14.514 -7.836 -12.904 1.00 82.00 81 SER A N 1
ATOM 618 C CA . SER A 1 81 ? 14.114 -8.142 -11.525 1.00 82.00 81 SER A CA 1
ATOM 619 C C . SER A 1 81 ? 14.541 -7.071 -10.520 1.00 82.00 81 SER A C 1
ATOM 621 O O . SER A 1 81 ? 13.824 -6.819 -9.554 1.00 82.00 81 SER A O 1
ATOM 623 N N . SER A 1 82 ? 15.652 -6.371 -10.767 1.00 80.19 82 SER A N 1
ATOM 624 C CA . SER A 1 82 ? 16.137 -5.279 -9.914 1.00 80.19 82 SER A CA 1
ATOM 625 C C . SER A 1 82 ? 15.145 -4.116 -9.812 1.00 80.19 82 SER A C 1
ATOM 627 O O . SER A 1 82 ? 15.008 -3.520 -8.742 1.00 80.19 82 SER A O 1
ATOM 629 N N . VAL A 1 83 ? 14.418 -3.814 -10.891 1.00 77.12 83 VAL A N 1
ATOM 630 C CA . VAL A 1 83 ? 13.395 -2.760 -10.918 1.00 77.12 83 VAL A CA 1
ATOM 631 C C . VAL A 1 83 ? 12.159 -3.201 -10.135 1.00 77.12 83 VAL A C 1
ATOM 633 O O . VAL A 1 83 ? 11.655 -2.448 -9.304 1.00 77.12 83 VAL A O 1
ATOM 636 N N . SER A 1 84 ? 11.719 -4.448 -10.327 1.00 79.94 84 SER A N 1
ATOM 637 C CA . SER A 1 84 ? 10.630 -5.040 -9.540 1.00 79.94 84 SER A CA 1
ATOM 638 C C . SER A 1 84 ? 10.951 -5.047 -8.039 1.00 79.94 84 SER A C 1
ATOM 640 O O . SER A 1 84 ? 10.129 -4.642 -7.214 1.00 79.94 84 SER A O 1
ATOM 642 N N . ARG A 1 85 ? 12.199 -5.378 -7.687 1.00 79.38 85 ARG A N 1
ATOM 643 C CA . ARG A 1 85 ? 12.699 -5.353 -6.310 1.00 79.38 85 ARG A CA 1
ATOM 644 C C . ARG A 1 85 ? 12.574 -3.988 -5.647 1.00 79.38 85 ARG A C 1
ATOM 646 O O . ARG A 1 85 ? 12.180 -3.918 -4.487 1.00 79.38 85 ARG A O 1
ATOM 653 N N . HIS A 1 86 ? 12.881 -2.909 -6.365 1.00 75.38 86 HIS A N 1
ATOM 654 C CA . HIS A 1 86 ? 12.749 -1.546 -5.837 1.00 75.38 86 HIS A CA 1
ATOM 655 C C . HIS A 1 86 ? 11.299 -1.168 -5.536 1.00 75.38 86 HIS A C 1
ATOM 657 O O . HIS A 1 86 ? 11.034 -0.515 -4.531 1.00 75.38 86 HIS A O 1
ATOM 663 N N . ILE A 1 87 ? 10.358 -1.611 -6.367 1.00 74.31 87 ILE A N 1
ATOM 664 C CA . ILE A 1 87 ? 8.930 -1.375 -6.139 1.00 74.31 87 ILE A CA 1
ATOM 665 C C . ILE A 1 87 ? 8.449 -2.194 -4.933 1.00 74.31 87 ILE A C 1
ATOM 667 O O . ILE A 1 87 ? 7.762 -1.669 -4.057 1.00 74.31 87 ILE A O 1
ATOM 671 N N . TYR A 1 88 ? 8.874 -3.457 -4.835 1.00 79.62 88 TYR A N 1
ATOM 672 C CA . TYR A 1 88 ? 8.498 -4.337 -3.731 1.00 79.62 88 TYR A CA 1
ATOM 673 C C . TYR A 1 88 ? 9.116 -3.933 -2.384 1.00 79.62 88 TYR A C 1
ATOM 675 O O . TYR A 1 88 ? 8.502 -4.144 -1.337 1.00 79.62 88 TYR A O 1
ATOM 683 N N . PHE A 1 89 ? 10.280 -3.272 -2.377 1.00 78.00 89 PHE A N 1
ATOM 684 C CA . PHE A 1 89 ? 10.820 -2.660 -1.158 1.00 78.00 89 PHE A CA 1
ATOM 685 C C . PHE A 1 89 ? 9.819 -1.715 -0.485 1.00 78.00 89 PHE A C 1
ATOM 687 O O . PHE A 1 89 ? 9.870 -1.565 0.728 1.00 78.00 89 PHE A O 1
ATOM 694 N N . GLY A 1 90 ? 8.868 -1.147 -1.230 1.00 74.69 90 GLY A N 1
ATOM 695 C CA . GLY A 1 90 ? 7.748 -0.402 -0.673 1.00 74.69 90 GLY A CA 1
ATOM 696 C C . GLY A 1 90 ? 6.857 -1.203 0.279 1.00 74.69 90 GLY A C 1
ATOM 697 O O . GLY A 1 90 ? 6.488 -0.694 1.334 1.00 74.69 90 GLY A O 1
ATOM 698 N N . ILE A 1 91 ? 6.551 -2.456 -0.068 1.00 78.94 91 ILE A N 1
ATOM 699 C CA . ILE A 1 91 ? 5.791 -3.376 0.789 1.00 78.94 91 ILE A CA 1
ATOM 700 C C . ILE A 1 91 ? 6.640 -3.788 1.986 1.00 78.94 91 ILE A C 1
ATOM 702 O O . ILE A 1 91 ? 6.145 -3.767 3.105 1.00 78.94 91 ILE A O 1
ATOM 706 N N . LEU A 1 92 ? 7.917 -4.122 1.774 1.00 79.38 92 LEU A N 1
ATOM 707 C CA . LEU A 1 92 ? 8.827 -4.469 2.872 1.00 79.38 92 LEU A CA 1
ATOM 708 C C . LEU A 1 92 ? 8.960 -3.331 3.879 1.00 79.38 92 LEU A C 1
ATOM 710 O O . LEU A 1 92 ? 8.853 -3.571 5.074 1.00 79.38 92 LEU A O 1
ATOM 714 N N . ASP A 1 93 ? 9.149 -2.108 3.394 1.00 75.19 93 ASP A N 1
ATOM 715 C CA . ASP A 1 93 ? 9.212 -0.898 4.205 1.00 75.19 93 ASP A CA 1
ATOM 716 C C . ASP A 1 93 ? 7.889 -0.676 4.945 1.00 75.19 93 ASP A C 1
ATOM 718 O O . ASP A 1 93 ? 7.898 -0.484 6.149 1.00 75.19 93 ASP A O 1
ATOM 722 N N . ALA A 1 94 ? 6.735 -0.834 4.289 1.00 73.69 94 ALA A N 1
ATOM 723 C CA . ALA A 1 94 ? 5.442 -0.780 4.972 1.00 73.69 94 ALA A CA 1
ATOM 724 C C . ALA A 1 94 ? 5.247 -1.915 5.997 1.00 73.69 94 ALA A C 1
ATOM 726 O O . ALA A 1 94 ? 4.540 -1.741 6.978 1.00 73.69 94 ALA A O 1
ATOM 727 N N . MET A 1 95 ? 5.849 -3.089 5.820 1.00 77.06 95 MET A N 1
ATOM 728 C CA . MET A 1 95 ? 5.765 -4.152 6.828 1.00 77.06 95 MET A CA 1
ATOM 729 C C . MET A 1 95 ? 6.766 -3.933 7.976 1.00 77.06 95 MET A C 1
ATOM 731 O O . MET A 1 95 ? 6.487 -4.303 9.113 1.00 77.06 95 MET A O 1
ATOM 735 N N . GLN A 1 96 ? 7.928 -3.327 7.703 1.00 69.94 96 GLN A N 1
ATOM 736 C CA . GLN A 1 96 ? 9.024 -3.139 8.664 1.00 69.94 96 GLN A CA 1
ATOM 737 C C . GLN A 1 96 ? 8.932 -1.825 9.447 1.00 69.94 96 GLN A C 1
ATOM 739 O O . GLN A 1 96 ? 9.126 -1.836 10.664 1.00 69.94 96 GLN A O 1
ATOM 744 N N . ALA A 1 97 ? 8.590 -0.714 8.788 1.00 57.09 97 ALA A N 1
ATOM 745 C CA . ALA A 1 97 ? 8.469 0.621 9.382 1.00 57.09 97 ALA A CA 1
ATOM 746 C C . ALA A 1 97 ? 7.401 0.695 10.488 1.00 57.09 97 ALA A C 1
ATOM 748 O O . ALA A 1 97 ? 7.393 1.630 11.284 1.00 57.09 97 ALA A O 1
ATOM 749 N N . TYR A 1 98 ? 6.541 -0.320 10.586 1.00 54.59 98 TYR A N 1
ATOM 750 C CA . TYR A 1 98 ? 5.457 -0.395 11.562 1.00 54.59 98 TYR A CA 1
ATOM 751 C C . TYR A 1 98 ? 5.583 -1.566 12.548 1.00 54.59 98 TYR A C 1
ATOM 753 O O . TYR A 1 98 ? 4.829 -1.645 13.513 1.00 54.59 98 TYR A O 1
ATOM 761 N N . ALA A 1 99 ? 6.571 -2.448 12.371 1.00 48.62 99 ALA A N 1
ATOM 762 C CA . ALA A 1 99 ? 6.828 -3.552 13.298 1.00 48.62 99 ALA A CA 1
ATOM 763 C C . ALA A 1 99 ? 7.807 -3.181 14.428 1.00 48.62 99 ALA A C 1
ATOM 765 O O . ALA A 1 99 ? 7.827 -3.858 15.455 1.00 48.62 99 ALA A O 1
ATOM 766 N N . ALA A 1 100 ? 8.627 -2.136 14.247 1.00 44.44 100 ALA A N 1
ATOM 767 C CA . ALA A 1 100 ? 9.790 -1.913 15.106 1.00 44.44 100 ALA A CA 1
ATOM 768 C C . ALA A 1 100 ? 9.621 -0.852 16.206 1.00 44.44 100 ALA A C 1
ATOM 770 O O . ALA A 1 100 ? 10.205 -1.059 17.265 1.00 44.44 100 ALA A O 1
ATOM 771 N N . ASP A 1 101 ? 8.847 0.231 16.011 1.00 42.84 101 ASP A N 1
ATOM 772 C CA . ASP A 1 101 ? 8.964 1.379 16.936 1.00 42.84 101 ASP A CA 1
ATOM 773 C C . ASP A 1 101 ? 7.697 1.869 17.659 1.00 42.84 101 ASP A C 1
ATOM 775 O O . ASP A 1 101 ? 7.831 2.263 18.814 1.00 42.84 101 ASP A O 1
ATOM 779 N N . VAL A 1 102 ? 6.465 1.849 17.111 1.00 51.34 102 VAL A N 1
ATOM 780 C CA . VAL A 1 102 ? 5.317 2.372 17.908 1.00 51.34 102 VAL A CA 1
ATOM 781 C C . VAL A 1 102 ? 3.933 1.758 17.643 1.00 51.34 102 VAL A C 1
ATOM 783 O O . VAL A 1 102 ? 3.140 1.724 18.582 1.00 51.34 102 VAL A O 1
ATOM 786 N N . ARG A 1 103 ? 3.559 1.281 16.445 1.00 59.03 103 ARG A N 1
ATOM 787 C CA . ARG A 1 103 ? 2.172 0.818 16.175 1.00 59.03 103 ARG A CA 1
ATOM 788 C C . ARG A 1 103 ? 2.101 -0.159 15.011 1.00 59.03 103 ARG A C 1
ATOM 790 O O . ARG A 1 103 ? 2.708 0.111 13.982 1.00 59.03 103 ARG A O 1
ATOM 797 N N . ASN A 1 104 ? 1.280 -1.203 15.139 1.00 73.38 104 ASN A N 1
ATOM 798 C CA . ASN A 1 104 ? 0.960 -2.144 14.063 1.00 73.38 104 ASN A CA 1
ATOM 799 C C . ASN A 1 104 ? 0.017 -1.503 13.025 1.00 73.38 104 ASN A C 1
ATOM 801 O O . ASN A 1 104 ? -1.113 -1.944 12.843 1.00 73.38 104 ASN A O 1
ATOM 805 N N . MET A 1 105 ? 0.483 -0.446 12.356 1.00 77.19 105 MET A N 1
ATOM 806 C CA . MET A 1 105 ? -0.357 0.392 11.498 1.00 77.19 105 MET A CA 1
ATOM 807 C C . MET A 1 105 ? -0.985 -0.392 10.351 1.00 77.19 105 MET A C 1
ATOM 809 O O . MET A 1 105 ? -2.156 -0.205 10.081 1.00 77.19 105 MET A O 1
ATOM 813 N N . VAL A 1 106 ? -0.255 -1.317 9.724 1.00 82.12 106 VAL A N 1
ATOM 814 C CA . VAL A 1 106 ? -0.820 -2.168 8.665 1.00 82.12 106 VAL A CA 1
ATOM 815 C C . VAL A 1 106 ? -1.985 -2.993 9.208 1.00 82.12 106 VAL A C 1
ATOM 817 O O . VAL A 1 106 ? -3.054 -3.034 8.606 1.00 82.12 106 VAL A O 1
ATOM 820 N N . GLY A 1 107 ? -1.798 -3.631 10.368 1.00 83.94 107 GLY A N 1
ATOM 821 C CA . GLY A 1 107 ? -2.871 -4.367 11.030 1.00 83.94 107 GLY A CA 1
ATOM 822 C C . GLY A 1 107 ? -4.038 -3.465 11.436 1.00 83.94 107 GLY A C 1
ATOM 823 O O . GLY A 1 107 ? -5.187 -3.870 11.282 1.00 83.94 107 GLY A O 1
ATOM 824 N N . ASP A 1 108 ? -3.760 -2.252 11.916 1.00 84.31 108 ASP A N 1
ATOM 825 C CA . ASP A 1 108 ? -4.766 -1.262 12.321 1.00 84.31 108 ASP A CA 1
ATOM 826 C C . ASP A 1 108 ? -5.565 -0.730 11.122 1.00 84.31 108 ASP A C 1
ATOM 828 O O . ASP A 1 108 ? -6.791 -0.659 11.187 1.00 84.31 108 ASP A O 1
ATOM 832 N N . ASP A 1 109 ? -4.895 -0.422 10.010 1.00 86.31 109 ASP A N 1
ATOM 833 C CA . ASP A 1 109 ? -5.501 0.017 8.751 1.00 86.31 109 ASP A CA 1
ATOM 834 C C . ASP A 1 109 ? -6.432 -1.073 8.211 1.00 86.31 109 ASP A C 1
ATOM 836 O O . ASP A 1 109 ? -7.599 -0.811 7.914 1.00 86.31 109 ASP A O 1
ATOM 840 N N . ILE A 1 110 ? -5.946 -2.320 8.145 1.00 87.94 110 ILE A N 1
ATOM 841 C CA . ILE A 1 110 ? -6.745 -3.469 7.703 1.00 87.94 110 ILE A CA 1
ATOM 842 C C . ILE A 1 110 ? -7.921 -3.697 8.655 1.00 87.94 110 ILE A C 1
ATOM 844 O O . ILE A 1 110 ? -9.042 -3.889 8.193 1.00 87.94 110 ILE A O 1
ATOM 848 N N . SER A 1 111 ? -7.698 -3.653 9.973 1.00 86.31 111 SER A N 1
ATOM 849 C CA . SER A 1 111 ? -8.759 -3.830 10.971 1.00 86.31 111 SER A CA 1
ATOM 850 C C . SER A 1 111 ? -9.822 -2.746 10.881 1.00 86.31 111 SER A C 1
ATOM 852 O O . SER A 1 111 ? -11.001 -3.046 11.053 1.00 86.31 111 SER A O 1
ATOM 854 N N . SER A 1 112 ? -9.423 -1.506 10.611 1.00 86.38 112 SER A N 1
ATOM 855 C CA . SER A 1 112 ? -10.338 -0.387 10.407 1.00 86.38 112 SER A CA 1
ATOM 856 C C . SER A 1 112 ? -11.178 -0.601 9.147 1.00 86.38 112 SER A C 1
ATOM 858 O O . SER A 1 112 ? -12.405 -0.584 9.211 1.00 86.38 112 SER A O 1
ATOM 860 N N . LEU A 1 113 ? -10.538 -0.903 8.012 1.00 85.75 113 LEU A N 1
ATOM 861 C CA . LEU A 1 113 ? -11.228 -1.146 6.740 1.00 85.75 113 LEU A CA 1
ATOM 862 C C . LEU A 1 113 ? -12.184 -2.341 6.822 1.00 85.75 113 LEU A C 1
ATOM 864 O O . LEU A 1 113 ? -13.334 -2.251 6.388 1.00 85.75 113 LEU A O 1
ATOM 868 N N . TYR A 1 114 ? -11.725 -3.444 7.412 1.00 85.00 114 TYR A N 1
ATOM 869 C CA . TYR A 1 114 ? -12.507 -4.666 7.562 1.00 85.00 114 TYR A CA 1
ATOM 870 C C . TYR A 1 114 ? -13.653 -4.491 8.568 1.00 85.00 114 TYR A C 1
ATOM 872 O O . TYR A 1 114 ? -14.768 -4.930 8.300 1.00 85.00 114 TYR A O 1
ATOM 880 N N . GLY A 1 115 ? -13.419 -3.789 9.683 1.00 82.25 115 GLY A N 1
ATOM 881 C CA . GLY A 1 115 ? -14.433 -3.510 10.706 1.00 82.25 115 GLY A CA 1
ATOM 882 C C . GLY A 1 115 ? -15.500 -2.491 10.289 1.00 82.25 115 GLY A C 1
ATOM 883 O O . GLY A 1 115 ? -16.601 -2.505 10.831 1.00 82.25 115 GLY A O 1
ATOM 884 N N . ILE A 1 116 ? -15.211 -1.617 9.317 1.00 79.06 116 ILE A N 1
ATOM 885 C CA . ILE A 1 116 ? -16.221 -0.743 8.692 1.00 79.06 116 ILE A CA 1
ATOM 886 C C . ILE A 1 116 ? -17.121 -1.541 7.740 1.00 79.06 116 ILE A C 1
ATOM 888 O O . ILE A 1 116 ? -18.311 -1.254 7.618 1.00 79.06 116 ILE A O 1
ATOM 892 N N . THR A 1 117 ? -16.549 -2.518 7.035 1.00 75.75 117 THR A N 1
ATOM 893 C CA . THR A 1 117 ? -17.228 -3.257 5.959 1.00 75.75 117 THR A CA 1
ATOM 894 C C . THR A 1 117 ? -17.885 -4.555 6.425 1.00 75.75 117 THR A C 1
ATOM 896 O O . THR A 1 117 ? -18.759 -5.078 5.734 1.00 75.75 117 THR A O 1
ATOM 899 N N . SER A 1 118 ? -17.513 -5.066 7.597 1.00 74.12 118 SER A N 1
ATOM 900 C CA . SER A 1 118 ? -18.059 -6.289 8.180 1.00 74.12 118 SER A CA 1
ATOM 901 C C . SER A 1 118 ? -17.955 -6.286 9.706 1.00 74.12 118 SER A C 1
ATOM 903 O O . SER A 1 118 ? -17.157 -5.555 10.290 1.00 74.12 118 SER A O 1
ATOM 905 N N . ASP A 1 119 ? -18.748 -7.130 10.367 1.00 74.06 119 ASP A N 1
ATOM 906 C CA . ASP A 1 119 ? -18.506 -7.438 11.776 1.00 74.06 119 ASP A CA 1
ATOM 907 C C . ASP A 1 119 ? -17.204 -8.247 11.879 1.00 74.06 119 ASP A C 1
ATOM 909 O O . ASP A 1 119 ? -17.095 -9.319 11.286 1.00 74.06 119 ASP A O 1
ATOM 913 N N . LEU A 1 120 ? -16.234 -7.761 12.661 1.00 66.62 120 LEU A N 1
ATOM 914 C CA . LEU A 1 120 ? -14.949 -8.426 12.925 1.00 66.62 120 LEU A CA 1
ATOM 915 C C . LEU A 1 120 ? -15.105 -9.861 13.465 1.00 66.62 120 LEU A C 1
ATOM 917 O O . LEU A 1 120 ? -14.154 -10.639 13.425 1.00 66.62 120 LEU A O 1
ATOM 921 N N . LYS A 1 121 ? -16.290 -10.218 13.976 1.00 66.62 121 LYS A N 1
ATOM 922 C CA . LYS A 1 121 ? -16.627 -11.569 14.448 1.00 66.62 121 LYS A CA 1
ATOM 923 C C . LYS A 1 121 ? -17.084 -12.517 13.340 1.00 66.62 121 LYS A C 1
ATOM 925 O O . LYS A 1 121 ? -17.113 -13.725 13.563 1.00 66.62 121 LYS A O 1
ATOM 930 N N . VAL A 1 122 ? -17.464 -11.993 12.176 1.00 72.75 122 VAL A N 1
ATOM 931 C CA . VAL A 1 122 ? -17.880 -12.780 11.014 1.00 72.75 122 VAL A CA 1
ATOM 932 C C . VAL A 1 122 ? -16.711 -12.843 10.043 1.00 72.75 122 VAL A C 1
ATOM 934 O O . VAL A 1 122 ? -16.290 -11.838 9.471 1.00 72.75 122 VAL A O 1
ATOM 937 N N . GLN A 1 123 ? -16.170 -14.044 9.862 1.00 78.62 123 GLN A N 1
ATOM 938 C CA . GLN A 1 123 ? -15.070 -14.259 8.936 1.00 78.62 123 GLN A CA 1
ATOM 939 C C . GLN A 1 123 ? -15.581 -14.209 7.491 1.00 78.62 123 GLN A C 1
ATOM 941 O O . GLN A 1 123 ? -16.437 -14.994 7.090 1.00 78.62 123 GLN A O 1
ATOM 946 N N . ASN A 1 124 ? -15.047 -13.269 6.721 1.00 87.19 124 ASN A N 1
ATOM 947 C CA . ASN A 1 124 ? -15.321 -13.061 5.310 1.00 87.19 124 ASN A CA 1
ATOM 948 C C . ASN A 1 124 ? -13.977 -12.952 4.586 1.00 87.19 124 ASN A C 1
ATOM 950 O O . ASN A 1 124 ? -13.422 -11.866 4.398 1.00 87.19 124 ASN A O 1
ATOM 954 N N . ASP A 1 125 ? -13.431 -14.113 4.231 1.00 88.44 125 ASP A N 1
ATOM 955 C CA . ASP A 1 125 ? -12.098 -14.203 3.642 1.00 88.44 125 ASP A CA 1
ATOM 956 C C . ASP A 1 125 ? -12.019 -13.497 2.282 1.00 88.44 125 ASP A C 1
ATOM 958 O O . ASP A 1 125 ? -10.991 -12.888 1.990 1.00 88.44 125 ASP A O 1
ATOM 962 N N . ASP A 1 126 ? -13.097 -13.496 1.491 1.00 90.00 126 ASP A N 1
ATOM 963 C CA . ASP A 1 126 ? -13.149 -12.824 0.186 1.00 90.00 126 ASP A CA 1
ATOM 964 C C . ASP A 1 126 ? -13.028 -11.302 0.325 1.00 90.00 126 ASP A C 1
ATOM 966 O O . ASP A 1 126 ? -12.222 -10.666 -0.362 1.00 90.00 126 ASP A O 1
ATOM 970 N N . LEU A 1 127 ? -13.776 -10.715 1.263 1.00 89.88 127 LEU A N 1
ATOM 971 C CA . LEU A 1 127 ? -13.678 -9.291 1.578 1.00 89.88 127 LEU A CA 1
ATOM 972 C C . LEU A 1 127 ? -12.281 -8.937 2.091 1.00 89.88 127 LEU A C 1
ATOM 974 O O . LEU A 1 127 ? -11.677 -7.967 1.631 1.00 89.88 127 LEU A O 1
ATOM 978 N N . LEU A 1 128 ? -11.747 -9.733 3.018 1.00 90.31 128 LEU A N 1
ATOM 979 C CA . LEU A 1 128 ? -10.418 -9.496 3.570 1.00 90.31 128 LEU A CA 1
ATOM 980 C C 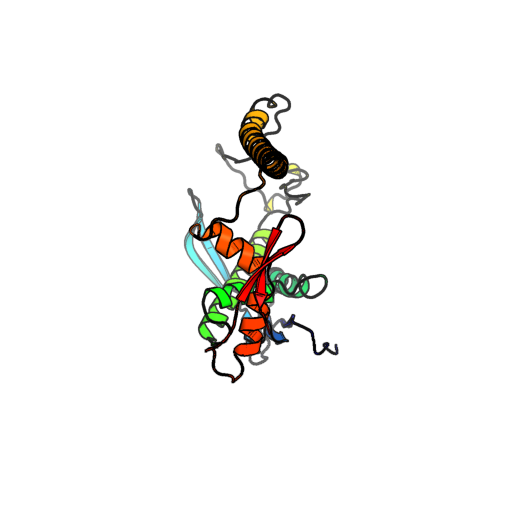. LEU A 1 128 ? -9.329 -9.602 2.492 1.00 90.31 128 LEU A C 1
ATOM 982 O O . LEU A 1 128 ? -8.424 -8.771 2.455 1.00 90.31 128 LEU A O 1
ATOM 986 N N . ASN A 1 129 ? -9.432 -10.576 1.584 1.00 91.75 129 ASN A N 1
ATOM 987 C CA . ASN A 1 129 ? -8.528 -10.720 0.443 1.00 91.75 129 ASN A CA 1
ATOM 988 C C . ASN A 1 129 ? -8.593 -9.500 -0.480 1.00 91.75 129 ASN A C 1
ATOM 990 O O . ASN A 1 129 ? -7.548 -8.982 -0.868 1.00 91.75 129 ASN A O 1
ATOM 994 N N . SER A 1 130 ? -9.794 -8.994 -0.768 1.00 92.06 130 SER A N 1
ATOM 995 C CA . SER A 1 130 ? -9.973 -7.789 -1.583 1.00 92.06 130 SER A CA 1
ATOM 996 C C . SER A 1 130 ? -9.379 -6.537 -0.923 1.00 92.06 130 SER A C 1
ATOM 998 O O . SER A 1 130 ? -8.715 -5.740 -1.595 1.00 92.06 130 SER A O 1
ATOM 1000 N N . ILE A 1 131 ? -9.552 -6.379 0.395 1.00 91.75 131 ILE A N 1
ATOM 1001 C CA . ILE A 1 131 ? -8.955 -5.279 1.167 1.00 91.75 131 ILE A CA 1
ATOM 1002 C C . ILE A 1 131 ? -7.430 -5.360 1.124 1.00 91.75 131 ILE A C 1
ATOM 1004 O O . ILE A 1 131 ? -6.778 -4.368 0.807 1.00 91.75 131 ILE A O 1
ATOM 1008 N N . LEU A 1 132 ? -6.856 -6.532 1.399 1.00 91.19 132 LEU A N 1
ATOM 1009 C CA . LEU A 1 132 ? -5.408 -6.745 1.377 1.00 91.19 132 LEU A CA 1
ATOM 1010 C C . LEU A 1 132 ? -4.815 -6.492 -0.009 1.00 91.19 132 LEU A C 1
ATOM 1012 O O . LEU A 1 132 ? -3.817 -5.785 -0.132 1.00 91.19 132 LEU A O 1
ATOM 1016 N N . GLU A 1 133 ? -5.440 -7.033 -1.055 1.00 91.06 133 GLU A N 1
ATOM 1017 C CA . GLU A 1 133 ? -5.012 -6.821 -2.436 1.00 91.06 133 GLU A CA 1
ATOM 1018 C C . GLU A 1 133 ? -5.005 -5.328 -2.781 1.00 91.06 133 GLU A C 1
ATOM 1020 O O . GLU A 1 133 ? -4.018 -4.817 -3.315 1.00 91.06 133 GLU A O 1
ATOM 1025 N N . SER A 1 134 ? -6.075 -4.613 -2.430 1.00 90.81 134 SER A N 1
ATOM 1026 C CA . SER A 1 134 ? -6.205 -3.176 -2.686 1.00 90.81 134 SER A CA 1
ATOM 1027 C C . SER A 1 134 ? -5.191 -2.357 -1.881 1.00 90.81 134 SER A C 1
ATOM 1029 O O . SER A 1 134 ? -4.563 -1.449 -2.423 1.00 90.81 134 SER A O 1
ATOM 1031 N N . TYR A 1 135 ? -4.975 -2.706 -0.610 1.00 90.06 135 TYR A N 1
ATOM 1032 C CA . TYR A 1 135 ? -4.013 -2.049 0.275 1.00 90.06 135 TYR A CA 1
ATOM 1033 C C . TYR A 1 135 ? -2.582 -2.168 -0.260 1.00 90.06 135 TYR A C 1
ATOM 1035 O O . TYR A 1 135 ? -1.880 -1.166 -0.418 1.00 90.06 135 TYR A O 1
ATOM 1043 N N . PHE A 1 136 ? -2.153 -3.383 -0.618 1.00 88.88 136 PHE A N 1
ATOM 1044 C CA . PHE A 1 136 ? -0.809 -3.594 -1.154 1.00 88.88 136 PHE A CA 1
ATOM 1045 C C . PHE A 1 136 ? -0.623 -2.988 -2.544 1.00 88.88 136 PHE A C 1
ATOM 1047 O O . PHE A 1 136 ? 0.451 -2.449 -2.815 1.00 88.88 136 PHE A O 1
ATOM 1054 N N . LYS A 1 137 ? -1.649 -3.013 -3.408 1.00 87.56 137 LYS A N 1
ATOM 1055 C CA . LYS A 1 137 ? -1.620 -2.275 -4.681 1.00 87.56 137 LYS A CA 1
ATOM 1056 C C . LYS A 1 137 ? -1.405 -0.783 -4.445 1.00 87.56 137 LYS A C 1
ATOM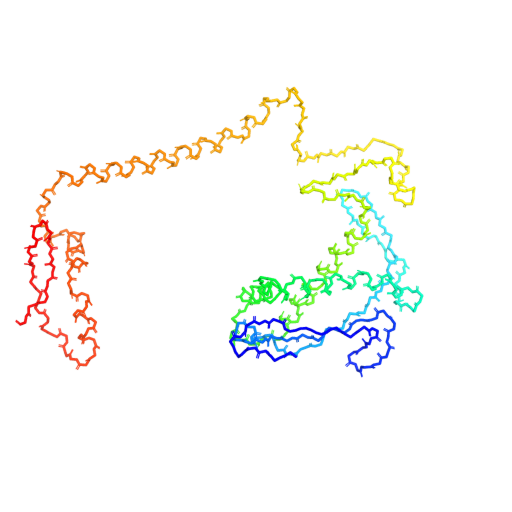 1058 O O . LYS A 1 137 ? -0.516 -0.213 -5.066 1.00 87.56 137 LYS A O 1
ATOM 1063 N N . GLY A 1 138 ? -2.120 -0.182 -3.494 1.00 85.88 138 GLY A N 1
ATOM 1064 C CA . GLY A 1 138 ? -1.941 1.225 -3.130 1.00 85.88 138 GLY A CA 1
ATOM 1065 C C . GLY A 1 138 ? -0.519 1.545 -2.657 1.00 85.88 138 GLY A C 1
ATOM 1066 O O . GLY A 1 138 ? 0.086 2.510 -3.121 1.00 85.88 138 GLY A O 1
ATOM 1067 N N . ILE A 1 139 ? 0.070 0.706 -1.796 1.00 83.81 139 ILE A N 1
ATOM 1068 C CA . ILE A 1 139 ? 1.470 0.868 -1.360 1.00 83.81 139 ILE A CA 1
ATOM 1069 C C . ILE A 1 139 ? 2.432 0.795 -2.550 1.00 83.81 139 ILE A C 1
ATOM 1071 O O . ILE A 1 139 ? 3.314 1.649 -2.688 1.00 83.81 139 ILE A O 1
ATOM 1075 N N . ILE A 1 140 ? 2.262 -0.215 -3.410 1.00 82.69 140 ILE A N 1
ATOM 1076 C CA . ILE A 1 140 ? 3.058 -0.398 -4.629 1.00 82.69 140 ILE A CA 1
ATOM 1077 C C . ILE A 1 140 ? 2.948 0.839 -5.523 1.00 82.69 140 ILE A C 1
ATOM 1079 O O . ILE A 1 140 ? 3.967 1.340 -5.991 1.00 82.69 140 ILE A O 1
ATOM 1083 N N . GLU A 1 141 ? 1.740 1.349 -5.750 1.00 80.75 141 GLU A N 1
ATOM 1084 C CA . GLU A 1 141 ? 1.480 2.506 -6.607 1.00 80.75 141 GLU A CA 1
ATOM 1085 C C . GLU A 1 141 ? 2.111 3.782 -6.054 1.00 80.75 141 GLU A C 1
ATOM 1087 O O . GLU A 1 141 ? 2.782 4.505 -6.797 1.00 80.75 141 GLU A O 1
ATOM 1092 N N . ILE A 1 142 ? 1.976 4.039 -4.750 1.00 78.12 142 ILE A N 1
ATOM 1093 C CA . ILE A 1 142 ? 2.607 5.185 -4.085 1.00 78.12 142 ILE A CA 1
ATOM 1094 C C . ILE A 1 142 ? 4.127 5.096 -4.219 1.00 78.12 142 ILE A C 1
ATOM 1096 O O . ILE A 1 142 ? 4.777 6.062 -4.615 1.00 78.12 142 ILE A O 1
ATOM 1100 N N . LYS A 1 143 ? 4.717 3.931 -3.938 1.00 76.31 143 LYS A N 1
ATOM 1101 C CA . LYS A 1 143 ? 6.174 3.747 -3.988 1.00 76.31 143 LYS A CA 1
ATOM 1102 C C . LYS A 1 143 ? 6.703 3.803 -5.418 1.00 76.31 143 LYS A C 1
ATOM 1104 O O . LYS A 1 143 ? 7.714 4.457 -5.660 1.00 76.31 143 LYS A O 1
ATOM 1109 N N . ALA A 1 144 ? 5.993 3.221 -6.379 1.00 74.06 144 ALA A N 1
ATOM 1110 C CA . ALA A 1 144 ? 6.303 3.362 -7.797 1.00 74.06 144 ALA A CA 1
ATOM 1111 C C . ALA A 1 144 ? 6.209 4.826 -8.256 1.00 74.06 144 ALA A C 1
ATOM 1113 O O . ALA A 1 144 ? 7.039 5.271 -9.045 1.00 74.06 144 ALA A O 1
ATOM 1114 N N . THR A 1 145 ? 5.241 5.590 -7.745 1.00 73.50 145 THR A N 1
ATOM 1115 C CA . THR A 1 145 ? 5.103 7.026 -8.029 1.00 73.50 145 THR A CA 1
ATOM 1116 C C . THR A 1 145 ? 6.270 7.815 -7.448 1.00 73.50 145 THR A C 1
ATOM 1118 O O . THR A 1 145 ? 6.873 8.611 -8.163 1.00 73.50 145 THR A O 1
ATOM 1121 N N . LEU A 1 146 ? 6.659 7.552 -6.198 1.00 68.50 146 LEU A N 1
ATOM 1122 C CA . LEU A 1 146 ? 7.824 8.182 -5.570 1.00 68.50 146 LEU A CA 1
ATOM 1123 C C . LEU A 1 146 ? 9.124 7.871 -6.323 1.00 68.50 146 LEU A C 1
ATOM 1125 O O . LEU A 1 146 ? 9.927 8.772 -6.522 1.00 68.50 146 LEU A O 1
ATOM 1129 N N . LEU A 1 147 ? 9.307 6.634 -6.799 1.00 65.69 147 LEU A N 1
ATOM 1130 C CA . LEU A 1 147 ? 10.466 6.236 -7.613 1.00 65.69 147 LEU A CA 1
ATOM 1131 C C . LEU A 1 147 ? 10.492 6.901 -8.998 1.00 65.69 147 LEU A C 1
ATOM 1133 O O . LEU A 1 147 ? 11.565 7.166 -9.533 1.00 65.69 147 LEU A O 1
ATOM 1137 N N . LYS A 1 148 ? 9.319 7.138 -9.598 1.00 62.91 148 LYS A N 1
ATOM 1138 C CA . LYS A 1 148 ? 9.177 7.847 -10.883 1.00 62.91 148 LYS A CA 1
ATOM 1139 C C . LYS A 1 148 ? 9.269 9.361 -10.737 1.00 62.91 148 LYS A C 1
ATOM 1141 O O . LYS A 1 148 ? 9.465 10.056 -11.731 1.00 62.91 148 LYS A O 1
ATOM 1146 N N . THR A 1 149 ? 9.082 9.875 -9.528 1.00 61.59 149 THR A N 1
ATOM 1147 C CA . THR A 1 149 ? 9.240 11.296 -9.261 1.00 61.59 149 THR A CA 1
ATOM 1148 C C . THR A 1 149 ? 10.742 11.566 -9.193 1.00 61.59 149 THR A C 1
ATOM 1150 O O . THR A 1 149 ? 11.449 10.836 -8.496 1.00 61.59 149 THR A O 1
ATOM 1153 N N . PRO A 1 150 ? 11.272 12.566 -9.923 1.00 56.38 150 PRO A N 1
ATOM 1154 C CA . PRO A 1 150 ? 12.680 12.925 -9.808 1.00 56.38 150 PRO A CA 1
ATOM 1155 C C . PRO A 1 150 ? 13.035 13.160 -8.330 1.00 56.38 150 PRO A C 1
ATOM 1157 O O . PRO A 1 150 ? 12.147 13.540 -7.562 1.00 56.38 150 PRO A O 1
ATOM 1160 N N . PRO A 1 151 ? 14.300 12.945 -7.915 1.00 54.06 151 PRO A N 1
ATOM 1161 C CA . PRO A 1 151 ? 14.747 13.157 -6.542 1.00 54.06 151 PRO A CA 1
ATOM 1162 C C . PRO A 1 151 ? 14.677 14.650 -6.204 1.00 54.06 151 PRO A C 1
ATOM 1164 O O . PRO A 1 151 ? 15.655 15.390 -6.263 1.00 54.06 151 PRO A O 1
ATOM 1167 N N . ILE A 1 152 ? 13.473 15.106 -5.896 1.00 51.59 152 ILE A N 1
ATOM 1168 C CA . ILE A 1 152 ? 13.182 16.409 -5.337 1.00 51.59 152 ILE A CA 1
ATOM 1169 C C . ILE A 1 152 ? 13.324 16.199 -3.835 1.00 51.59 152 ILE A C 1
ATOM 1171 O O . ILE A 1 152 ? 12.575 15.424 -3.241 1.00 51.59 152 ILE A O 1
ATOM 1175 N N . SER A 1 153 ? 14.341 16.818 -3.238 1.00 42.31 153 SER A N 1
ATOM 1176 C CA . SER A 1 153 ? 14.597 16.726 -1.803 1.00 42.31 153 SER A CA 1
ATOM 1177 C C . SER A 1 153 ? 13.338 17.137 -1.037 1.00 42.31 153 SER A C 1
ATOM 1179 O O . SER A 1 153 ? 12.838 18.257 -1.165 1.00 42.31 153 SER A O 1
ATOM 1181 N N . VAL A 1 154 ? 12.781 16.204 -0.266 1.00 42.12 154 VAL A N 1
ATOM 1182 C CA . VAL A 1 154 ? 11.608 16.462 0.568 1.00 42.12 154 VAL A CA 1
ATOM 1183 C C . VAL A 1 154 ? 12.115 16.909 1.934 1.00 42.12 154 VAL A C 1
ATOM 1185 O O . VAL A 1 154 ? 12.281 16.109 2.851 1.00 42.12 154 VAL A O 1
ATOM 1188 N N . ALA A 1 155 ? 12.400 18.201 2.078 1.00 38.16 155 ALA A N 1
ATOM 1189 C CA . ALA A 1 155 ? 12.639 18.794 3.387 1.00 38.16 155 ALA A CA 1
ATOM 1190 C C . ALA A 1 155 ? 11.302 19.281 3.967 1.00 38.16 155 ALA A C 1
ATOM 1192 O O . ALA A 1 155 ? 10.574 20.022 3.312 1.00 38.16 155 ALA A O 1
ATOM 1193 N N . ARG A 1 156 ? 10.979 18.841 5.196 1.00 36.06 156 ARG A N 1
ATOM 1194 C CA . ARG A 1 156 ? 9.850 19.298 6.043 1.00 36.06 156 ARG A CA 1
ATOM 1195 C C . ARG A 1 156 ? 8.613 19.785 5.262 1.00 36.06 156 ARG A C 1
ATOM 1197 O O . ARG A 1 156 ? 8.233 20.947 5.354 1.00 36.06 156 ARG A O 1
ATOM 1204 N N . GLY A 1 157 ? 7.977 18.881 4.517 1.00 36.78 157 GLY A N 1
ATOM 1205 C CA . GLY A 1 157 ? 6.648 19.119 3.942 1.00 36.78 157 GLY A CA 1
ATOM 1206 C C . GLY A 1 157 ? 6.593 19.988 2.683 1.00 36.78 157 GLY A C 1
ATOM 1207 O O . GLY A 1 157 ? 5.492 20.265 2.213 1.00 36.78 157 GLY A O 1
ATOM 1208 N N . HIS A 1 158 ? 7.730 20.374 2.096 1.00 36.31 158 HIS A N 1
ATOM 1209 C CA . HIS A 1 158 ? 7.758 21.071 0.811 1.00 36.31 158 HIS A CA 1
ATOM 1210 C C . HIS A 1 158 ? 8.685 20.372 -0.188 1.00 36.31 158 HIS A C 1
ATOM 1212 O O . HIS A 1 158 ? 9.753 19.872 0.164 1.00 36.31 158 HIS A O 1
ATOM 1218 N N . LEU A 1 159 ? 8.251 20.335 -1.451 1.00 44.34 159 LEU A N 1
ATOM 1219 C CA . LEU A 1 159 ? 9.061 19.915 -2.591 1.00 44.34 159 LEU A CA 1
ATOM 1220 C C . LEU A 1 159 ? 10.177 20.949 -2.789 1.00 44.34 159 LEU A C 1
ATOM 1222 O O . LEU A 1 159 ? 9.954 21.987 -3.410 1.00 44.34 159 LEU A O 1
ATOM 1226 N N . VAL A 1 160 ? 11.365 20.696 -2.238 1.00 44.75 160 VAL A N 1
ATOM 1227 C CA . VAL A 1 160 ? 12.533 21.554 -2.447 1.00 44.75 160 VAL A CA 1
ATOM 1228 C C . VAL A 1 160 ? 13.408 20.877 -3.493 1.00 44.75 160 VAL A C 1
ATOM 1230 O O . VAL A 1 160 ? 14.209 19.990 -3.206 1.00 44.75 160 VAL A O 1
ATOM 1233 N N . ALA A 1 161 ? 13.252 21.278 -4.753 1.00 47.06 161 ALA A N 1
ATOM 1234 C CA . ALA A 1 161 ? 14.302 21.021 -5.724 1.00 47.06 161 ALA A CA 1
ATOM 1235 C C . ALA A 1 161 ? 15.493 21.878 -5.284 1.00 47.06 161 ALA A C 1
ATOM 1237 O O . ALA A 1 161 ? 15.467 23.091 -5.474 1.00 47.06 161 ALA A O 1
ATOM 1238 N N . ASP A 1 162 ? 16.507 21.263 -4.673 1.00 47.19 162 ASP A N 1
ATOM 1239 C CA . ASP A 1 162 ? 17.698 21.966 -4.162 1.00 47.19 162 ASP A CA 1
ATOM 1240 C C . ASP A 1 162 ? 18.379 22.802 -5.270 1.00 47.19 162 ASP A C 1
ATOM 1242 O O . ASP A 1 162 ? 19.044 23.802 -5.026 1.00 47.19 162 ASP A O 1
ATOM 1246 N N . SER A 1 163 ? 18.122 22.447 -6.534 1.00 50.78 163 SER A N 1
ATOM 1247 C CA . SER A 1 163 ? 18.121 23.350 -7.684 1.00 50.78 163 SER A CA 1
ATOM 1248 C C . SER A 1 163 ? 17.618 22.576 -8.907 1.00 50.78 163 SER A C 1
ATOM 1250 O O . SER A 1 163 ? 18.159 21.518 -9.231 1.00 50.78 163 SER A O 1
ATOM 1252 N N . LEU A 1 164 ? 16.631 23.107 -9.643 1.00 54.03 164 LEU A N 1
ATOM 1253 C CA . LEU A 1 164 ? 16.201 22.566 -10.949 1.00 54.03 164 LEU A CA 1
ATOM 1254 C C . LEU A 1 164 ? 17.371 22.390 -11.940 1.00 54.03 164 LEU A C 1
ATOM 1256 O O . LEU A 1 164 ? 17.278 21.576 -12.853 1.00 54.03 164 LEU A O 1
ATOM 1260 N N . LYS A 1 165 ? 18.487 23.115 -11.752 1.00 55.06 165 LYS A N 1
ATOM 1261 C CA . LYS A 1 165 ? 19.683 23.024 -12.607 1.00 55.06 165 LYS A CA 1
ATOM 1262 C C . LYS A 1 165 ? 20.502 21.745 -12.395 1.00 55.06 165 LYS A C 1
ATOM 1264 O O . LYS A 1 165 ? 21.325 21.436 -13.247 1.00 55.06 165 LYS A O 1
ATOM 1269 N N . ASN A 1 166 ? 20.279 21.010 -11.302 1.00 55.50 166 ASN A N 1
ATOM 1270 C CA . ASN A 1 166 ? 20.974 19.748 -11.011 1.00 55.50 166 ASN A CA 1
ATOM 1271 C C . ASN A 1 166 ? 20.146 18.506 -11.378 1.00 55.50 166 ASN A C 1
ATOM 1273 O O . ASN A 1 166 ? 20.598 17.380 -11.168 1.00 55.50 166 ASN A O 1
ATOM 1277 N N . ILE A 1 167 ? 18.939 18.685 -11.924 1.00 62.91 167 ILE A N 1
ATOM 1278 C CA . ILE A 1 167 ? 18.122 17.568 -12.400 1.00 62.91 167 ILE A CA 1
ATOM 1279 C C . ILE A 1 167 ? 18.726 17.069 -13.717 1.00 62.91 167 ILE A C 1
ATOM 1281 O O . ILE A 1 167 ? 18.837 17.816 -14.688 1.00 62.91 167 ILE A O 1
ATOM 1285 N N . SER A 1 168 ? 19.139 15.801 -13.733 1.00 62.53 168 SER A N 1
ATOM 1286 C CA . SER A 1 168 ? 19.745 15.167 -14.908 1.00 62.53 168 SER A CA 1
ATOM 1287 C C . SER A 1 168 ? 18.828 15.243 -16.137 1.00 62.53 168 SER A C 1
ATOM 1289 O O . SER A 1 168 ? 17.606 15.168 -16.011 1.00 62.53 168 SER A O 1
ATOM 1291 N N . SER A 1 169 ? 19.411 15.351 -17.335 1.00 68.06 169 SER A N 1
ATOM 1292 C CA . SER A 1 169 ? 18.674 15.514 -18.600 1.00 68.06 169 SER A CA 1
ATOM 1293 C C . SER A 1 169 ? 17.743 14.347 -18.938 1.00 68.06 169 SER A C 1
ATOM 1295 O O . SER A 1 169 ? 16.764 14.533 -19.645 1.00 68.06 169 SER A O 1
ATOM 1297 N N . ILE A 1 170 ? 17.996 13.159 -18.387 1.00 61.12 170 ILE A N 1
ATOM 1298 C CA . ILE A 1 170 ? 17.085 12.000 -18.452 1.00 61.12 170 ILE A CA 1
ATOM 1299 C C . ILE A 1 170 ? 15.740 12.241 -17.751 1.00 61.12 170 ILE A C 1
ATOM 1301 O O . ILE A 1 170 ? 14.758 11.587 -18.086 1.00 61.12 170 ILE A O 1
ATOM 1305 N N . TRP A 1 171 ? 15.683 13.173 -16.798 1.00 56.19 171 TRP A N 1
ATOM 1306 C CA . TRP A 1 171 ? 14.468 13.548 -16.070 1.00 56.19 171 TRP A CA 1
ATOM 1307 C C . TRP A 1 171 ? 13.851 14.858 -16.573 1.00 56.19 171 TRP A C 1
ATOM 1309 O O . TRP A 1 171 ? 12.843 15.303 -16.026 1.00 56.19 171 TRP A O 1
ATOM 1319 N N . THR A 1 172 ? 14.434 15.496 -17.593 1.00 65.38 172 THR A N 1
ATOM 1320 C CA . THR A 1 172 ? 13.919 16.742 -18.171 1.00 65.38 172 THR A CA 1
ATOM 1321 C C . THR A 1 172 ? 13.516 16.535 -19.628 1.00 65.38 172 THR A C 1
ATOM 1323 O O . THR A 1 172 ? 14.090 15.731 -20.358 1.00 65.38 172 THR A O 1
ATOM 1326 N N . ARG A 1 173 ? 12.484 17.255 -20.075 1.00 62.19 173 ARG A N 1
ATOM 1327 C CA . ARG A 1 173 ? 12.057 17.268 -21.478 1.00 62.19 173 ARG A CA 1
ATOM 1328 C C . ARG A 1 173 ? 11.880 18.709 -21.918 1.00 62.19 173 ARG A C 1
ATOM 1330 O O . ARG A 1 173 ? 11.324 19.517 -21.178 1.00 62.19 173 ARG A O 1
ATOM 1337 N N . THR A 1 174 ? 12.355 19.035 -23.117 1.00 69.50 174 THR A N 1
ATOM 1338 C CA . THR A 1 174 ? 12.132 20.356 -23.703 1.00 69.50 174 THR A CA 1
ATOM 1339 C C . THR A 1 174 ? 10.644 20.525 -23.999 1.00 69.50 174 THR A C 1
ATOM 1341 O O . THR A 1 174 ? 10.033 19.720 -24.702 1.00 69.50 174 THR A O 1
ATOM 1344 N N . PHE A 1 175 ? 10.050 21.566 -23.425 1.00 67.44 175 PHE A N 1
ATOM 1345 C CA . PHE A 1 175 ? 8.670 21.958 -23.671 1.00 67.44 175 PHE A CA 1
ATOM 1346 C C . PHE A 1 175 ? 8.682 23.285 -24.423 1.00 67.44 175 PHE A C 1
ATOM 1348 O O . PHE A 1 175 ? 9.304 24.244 -23.968 1.00 67.44 175 PHE A O 1
ATOM 1355 N N . ASN A 1 176 ? 8.035 23.327 -25.588 1.00 66.06 176 ASN A N 1
ATOM 1356 C CA . ASN A 1 176 ? 7.949 24.528 -26.409 1.00 66.06 176 ASN A CA 1
ATOM 1357 C C . ASN A 1 176 ? 6.511 25.053 -26.353 1.00 66.06 176 ASN A C 1
ATOM 1359 O O . ASN A 1 176 ? 5.646 24.604 -27.102 1.00 66.06 176 ASN A O 1
ATOM 1363 N N . GLY A 1 177 ? 6.246 25.932 -25.390 1.00 74.69 177 GLY A N 1
ATOM 1364 C CA . GLY A 1 177 ? 4.916 26.463 -25.107 1.00 74.69 177 GLY A CA 1
ATOM 1365 C C . GLY A 1 177 ? 4.859 27.155 -23.748 1.00 74.69 177 GLY A C 1
ATOM 1366 O O . GLY A 1 177 ? 5.857 27.236 -23.030 1.00 74.69 177 GLY A O 1
ATOM 1367 N N . THR A 1 178 ? 3.678 27.641 -23.376 1.00 74.44 178 THR A N 1
ATOM 1368 C CA . THR A 1 178 ? 3.430 28.242 -22.061 1.00 74.44 178 THR A CA 1
ATOM 1369 C C . THR A 1 178 ? 2.772 27.209 -21.152 1.00 74.44 178 THR A C 1
ATOM 1371 O O . THR A 1 178 ? 1.676 26.740 -21.445 1.00 74.44 178 THR A O 1
ATOM 1374 N N . TRP A 1 179 ? 3.439 26.835 -20.057 1.00 50.44 179 TRP A N 1
ATOM 1375 C CA . TRP A 1 179 ? 2.848 25.990 -19.020 1.00 50.44 179 TRP A CA 1
ATOM 1376 C C . TRP A 1 179 ? 2.225 26.893 -17.954 1.00 50.44 179 TRP A C 1
ATOM 1378 O O . TRP A 1 179 ? 2.933 27.629 -17.269 1.00 50.44 179 TRP A O 1
ATOM 1388 N N . LEU A 1 180 ? 0.904 26.828 -17.803 1.00 50.44 180 LEU A N 1
ATOM 1389 C CA . LEU A 1 180 ? 0.164 27.483 -16.725 1.00 50.44 180 LEU A CA 1
ATOM 1390 C C . LEU A 1 180 ? -0.217 26.422 -15.695 1.00 50.44 180 LEU A C 1
ATOM 1392 O O . LEU A 1 180 ? -0.794 25.396 -16.043 1.00 50.44 180 LEU A O 1
ATOM 1396 N N . TYR A 1 181 ? 0.130 26.652 -14.434 1.00 45.16 181 TYR A N 1
ATOM 1397 C CA . TYR A 1 181 ? -0.289 25.803 -13.327 1.00 45.16 181 TYR A CA 1
ATOM 1398 C C . TYR A 1 181 ? -0.794 26.697 -12.198 1.00 45.16 181 TYR A C 1
ATOM 1400 O O . TYR A 1 181 ? -0.093 27.595 -11.736 1.00 45.16 181 TYR A O 1
ATOM 1408 N N . GLU A 1 182 ? -2.032 26.472 -11.777 1.00 42.69 182 GLU A N 1
ATOM 1409 C CA . GLU A 1 182 ? -2.597 27.127 -10.605 1.00 42.69 182 GLU A CA 1
ATOM 1410 C C . GLU A 1 182 ? -2.195 26.306 -9.382 1.00 42.69 182 GLU A C 1
ATOM 1412 O O . GLU A 1 182 ? -2.564 25.138 -9.257 1.00 42.69 182 GLU A O 1
ATOM 1417 N N . THR A 1 183 ? -1.395 26.882 -8.486 1.00 48.59 183 THR A N 1
ATOM 1418 C CA . THR A 1 183 ? -1.116 26.248 -7.197 1.00 48.59 183 THR A CA 1
ATOM 1419 C C . THR A 1 183 ? -1.966 26.881 -6.112 1.00 48.59 183 THR A C 1
ATOM 1421 O O . THR A 1 183 ? -2.016 28.099 -5.952 1.00 48.59 183 THR A O 1
ATOM 1424 N N . LEU A 1 184 ? -2.570 26.033 -5.284 1.00 42.12 184 LEU A N 1
ATOM 1425 C CA . LEU A 1 184 ? -2.932 26.397 -3.918 1.00 42.12 184 LEU A CA 1
ATOM 1426 C C . LEU A 1 184 ? -1.650 26.367 -3.079 1.00 42.12 184 LEU A C 1
ATOM 1428 O O . LEU A 1 184 ? -1.375 25.422 -2.346 1.00 42.12 184 LEU A O 1
ATOM 1432 N N . GLY A 1 185 ? -0.806 27.376 -3.272 1.00 47.62 185 GLY A N 1
ATOM 1433 C CA . GLY A 1 185 ? 0.432 27.565 -2.529 1.00 47.62 185 GLY A CA 1
ATOM 1434 C C . GLY A 1 185 ? 0.404 28.878 -1.761 1.00 47.62 185 GLY A C 1
ATOM 1435 O O . GLY A 1 185 ? -0.096 29.889 -2.250 1.00 47.62 185 GLY A O 1
ATOM 1436 N N . TRP A 1 186 ? 0.980 28.885 -0.560 1.00 47.00 186 TRP A N 1
ATOM 1437 C CA . TRP A 1 186 ? 1.334 30.132 0.111 1.00 47.00 186 TRP A CA 1
ATOM 1438 C C . TRP A 1 186 ? 2.462 30.803 -0.682 1.00 47.00 186 TRP A C 1
ATOM 1440 O O . TRP A 1 186 ? 3.623 30.402 -0.600 1.00 47.00 186 TRP A O 1
ATOM 1450 N N . HIS A 1 187 ? 2.120 31.807 -1.488 1.00 46.03 187 HIS A N 1
ATOM 1451 C CA . HIS A 1 187 ? 3.106 32.670 -2.122 1.00 46.03 187 HIS A CA 1
ATOM 1452 C C . HIS A 1 187 ? 3.649 33.638 -1.064 1.00 46.03 187 HIS A C 1
ATOM 1454 O O . HIS A 1 187 ? 2.980 34.597 -0.683 1.00 46.03 187 HIS A O 1
ATOM 1460 N N . SER A 1 188 ? 4.854 33.363 -0.560 1.00 45.22 188 SER A N 1
ATOM 1461 C CA . SER A 1 188 ? 5.606 34.311 0.268 1.00 45.22 188 SER A CA 1
ATOM 1462 C C . SER A 1 188 ? 6.198 35.395 -0.632 1.00 45.22 188 SER A C 1
ATOM 1464 O O . SER A 1 188 ? 7.398 35.421 -0.905 1.00 45.22 188 SER A O 1
ATOM 1466 N N . ASP A 1 189 ? 5.342 36.277 -1.146 1.00 48.25 189 ASP A N 1
ATOM 1467 C CA . ASP A 1 189 ? 5.828 37.573 -1.594 1.00 48.25 189 ASP A CA 1
ATOM 1468 C C . ASP A 1 189 ? 6.169 38.375 -0.334 1.00 48.25 189 ASP A C 1
ATOM 1470 O O . ASP A 1 189 ? 5.324 38.542 0.551 1.00 48.25 189 ASP A O 1
ATOM 1474 N N . HIS A 1 190 ? 7.398 38.880 -0.234 1.00 51.56 190 HIS A N 1
ATOM 1475 C CA . HIS A 1 190 ? 7.794 39.764 0.867 1.00 51.56 190 HIS A CA 1
ATOM 1476 C C . HIS A 1 190 ? 6.953 41.057 0.893 1.00 51.56 190 HIS A C 1
ATOM 1478 O O . HIS A 1 190 ? 6.887 41.725 1.924 1.00 51.56 190 HIS A O 1
ATOM 1484 N N . ASN A 1 191 ? 6.230 41.359 -0.192 1.00 53.19 191 ASN A N 1
ATOM 1485 C CA . ASN A 1 191 ? 5.252 42.445 -0.275 1.00 53.19 191 ASN A CA 1
ATOM 1486 C C . ASN A 1 191 ? 3.786 42.000 -0.050 1.00 53.19 191 ASN A C 1
ATOM 1488 O O . ASN A 1 191 ? 2.877 42.833 -0.045 1.00 53.19 191 ASN A O 1
ATOM 1492 N N . GLY A 1 192 ? 3.535 40.702 0.164 1.00 50.81 192 GLY A N 1
ATOM 1493 C CA . GLY A 1 192 ? 2.214 40.058 0.201 1.00 50.81 192 GLY A CA 1
ATOM 1494 C C . GLY A 1 192 ? 1.571 39.908 1.586 1.00 50.81 192 GLY A C 1
ATOM 1495 O O . GLY A 1 192 ? 0.598 39.166 1.731 1.00 50.81 192 GLY A O 1
ATOM 1496 N N . SER A 1 193 ? 2.056 40.623 2.608 1.00 52.88 193 SER A N 1
ATOM 1497 C CA . SER A 1 193 ? 1.558 40.559 4.000 1.00 52.88 193 SER A CA 1
ATOM 1498 C C . SER A 1 193 ? 0.054 40.847 4.167 1.00 52.88 193 SER A C 1
ATOM 1500 O O . SER A 1 193 ? -0.525 40.553 5.212 1.00 52.88 193 SER A O 1
ATOM 1502 N N . LYS A 1 194 ? -0.608 41.370 3.129 1.00 51.44 194 LYS A N 1
ATOM 1503 C CA . LYS A 1 194 ? -2.051 41.635 3.108 1.00 51.44 194 LYS A CA 1
ATOM 1504 C C . LYS A 1 194 ? -2.907 40.388 2.849 1.00 51.44 194 LYS A C 1
ATOM 1506 O O . LYS A 1 194 ? -4.029 40.341 3.340 1.00 51.44 194 LYS A O 1
ATOM 1511 N N . ILE A 1 195 ? -2.407 39.380 2.125 1.00 54.84 195 ILE A N 1
ATOM 1512 C CA . ILE A 1 195 ? -3.224 38.222 1.706 1.00 54.84 195 ILE A CA 1
ATOM 1513 C C . ILE A 1 195 ? -3.291 37.158 2.814 1.00 54.84 195 ILE A C 1
ATOM 1515 O O . ILE A 1 195 ? -4.373 36.651 3.110 1.00 54.84 195 ILE A O 1
ATOM 1519 N N . SER A 1 196 ? -2.188 36.896 3.525 1.00 55.28 196 SER A N 1
ATOM 1520 C CA . SER A 1 196 ? -2.193 35.964 4.669 1.00 55.28 196 SER A CA 1
ATOM 1521 C C . SER A 1 196 ? -3.055 36.441 5.840 1.00 55.28 196 SER A C 1
ATOM 1523 O O . SER A 1 196 ? -3.619 35.619 6.560 1.00 55.28 196 SER A O 1
ATOM 1525 N N . PHE A 1 197 ? -3.215 37.756 6.016 1.00 60.66 197 PHE A N 1
ATOM 1526 C CA . PHE A 1 197 ? -4.058 38.308 7.080 1.00 60.66 197 PHE A CA 1
ATOM 1527 C C . PHE A 1 197 ? -5.544 37.975 6.871 1.00 60.66 197 PHE A C 1
ATOM 1529 O O . PHE A 1 197 ? -6.252 37.687 7.833 1.00 60.66 197 PHE A O 1
ATOM 1536 N N . VAL A 1 198 ? -6.007 37.946 5.615 1.00 67.31 198 VAL A N 1
ATOM 1537 C CA . VAL A 1 198 ? -7.412 37.667 5.267 1.00 67.31 198 VAL A CA 1
ATOM 1538 C C . VAL A 1 198 ? -7.791 36.212 5.556 1.00 67.31 198 VAL A C 1
ATOM 1540 O O . VAL A 1 198 ? -8.903 35.959 6.007 1.00 67.31 198 VAL A O 1
ATOM 1543 N N . GLY A 1 199 ? -6.874 35.258 5.364 1.00 64.75 199 GLY A N 1
ATOM 1544 C CA . GLY A 1 199 ? -7.131 33.838 5.645 1.00 64.75 199 GLY A CA 1
ATOM 1545 C C . GLY A 1 199 ? -7.114 33.477 7.136 1.00 64.75 199 GLY A C 1
ATOM 1546 O O . GLY A 1 199 ? -7.828 32.573 7.563 1.00 64.75 199 GLY A O 1
ATOM 1547 N N . ILE A 1 200 ? -6.326 34.195 7.943 1.00 75.25 200 ILE A N 1
ATOM 1548 C CA . ILE A 1 200 ? -6.190 33.936 9.388 1.00 75.25 200 ILE A CA 1
ATOM 1549 C C . ILE A 1 200 ? -7.323 34.604 10.188 1.00 75.25 200 ILE A C 1
ATOM 1551 O O . ILE A 1 200 ? -7.720 34.107 11.244 1.00 75.25 200 ILE A O 1
ATOM 1555 N N . LEU A 1 201 ? -7.889 35.702 9.678 1.00 80.38 201 LEU A N 1
ATOM 1556 C CA . LEU A 1 201 ? -8.906 36.498 10.368 1.00 80.38 201 LEU A CA 1
ATOM 1557 C C . LEU A 1 201 ? -10.172 35.705 10.772 1.00 80.38 201 LEU A C 1
ATOM 1559 O O . LEU A 1 201 ? -10.577 35.825 11.929 1.00 80.38 201 LEU A O 1
ATOM 1563 N N . PRO A 1 202 ? -10.779 34.850 9.920 1.00 82.44 202 PRO A N 1
ATOM 1564 C CA . PRO A 1 202 ? -11.955 34.069 10.308 1.00 82.44 202 PRO A CA 1
ATOM 1565 C C . PRO A 1 202 ? -11.641 33.067 11.423 1.00 82.44 202 PRO A C 1
ATOM 1567 O O . PRO A 1 202 ? -12.428 32.907 12.354 1.00 82.44 202 PRO A O 1
ATOM 1570 N N . ILE A 1 203 ? -10.465 32.435 11.366 1.00 82.69 203 ILE A N 1
ATOM 1571 C CA . ILE A 1 203 ? -10.013 31.457 12.363 1.00 82.69 203 ILE A CA 1
ATOM 1572 C C . ILE A 1 203 ? -9.819 32.149 13.716 1.00 82.69 203 ILE A C 1
ATOM 1574 O O . ILE A 1 203 ? -10.278 31.643 14.741 1.00 82.69 203 ILE A O 1
ATOM 1578 N N . LEU A 1 204 ? -9.203 33.335 13.728 1.00 85.81 204 LEU A N 1
ATOM 1579 C CA . LEU A 1 204 ? -9.048 34.155 14.932 1.00 85.81 204 LEU A CA 1
ATOM 1580 C C . LEU A 1 204 ? -10.396 34.575 15.531 1.00 85.81 204 LEU A C 1
ATOM 1582 O O . LEU A 1 204 ? -10.585 34.468 16.739 1.00 85.81 204 LEU A O 1
ATOM 1586 N N . ILE A 1 205 ? -11.348 35.011 14.703 1.00 90.75 205 ILE A N 1
ATOM 1587 C CA . ILE A 1 205 ? -12.679 35.425 15.173 1.00 90.75 205 ILE A CA 1
ATOM 1588 C C . ILE A 1 205 ? -13.430 34.242 15.794 1.00 90.75 205 ILE A C 1
ATOM 1590 O O . ILE A 1 205 ? -13.979 34.372 16.888 1.00 90.75 205 ILE A O 1
ATOM 1594 N N . ILE A 1 206 ? -13.428 33.079 15.135 1.00 89.25 206 ILE A N 1
ATOM 1595 C CA . ILE A 1 206 ? -14.124 31.883 15.629 1.00 89.25 206 ILE A CA 1
ATOM 1596 C C . ILE A 1 206 ? -13.491 31.394 16.937 1.00 89.25 206 ILE A C 1
ATOM 1598 O O . ILE A 1 206 ? -14.200 31.122 17.907 1.00 89.25 206 ILE A O 1
ATOM 1602 N N . THR A 1 207 ? -12.159 31.320 16.994 1.00 87.44 207 THR A N 1
ATOM 1603 C CA . THR A 1 207 ? -11.441 30.865 18.194 1.00 87.44 207 THR A CA 1
ATOM 1604 C C . THR A 1 207 ? -11.661 31.814 19.369 1.00 87.44 207 THR A C 1
ATOM 1606 O O . THR A 1 207 ? -12.110 31.366 20.424 1.00 87.44 207 THR A O 1
ATOM 1609 N N . LEU A 1 208 ? -11.466 33.124 19.192 1.00 93.25 208 LEU A N 1
ATOM 1610 C CA . LEU A 1 208 ? -11.715 34.114 20.246 1.00 93.25 208 LEU A CA 1
ATOM 1611 C C . LEU A 1 208 ? -13.184 34.142 20.680 1.00 93.25 208 LEU A C 1
ATOM 1613 O O . LEU A 1 208 ? -13.465 34.241 21.877 1.00 93.25 208 LEU A O 1
ATOM 1617 N N . GLY A 1 209 ? -14.120 33.997 19.739 1.00 93.00 209 GLY A N 1
ATOM 1618 C CA . GLY A 1 209 ? -15.550 33.893 20.028 1.00 93.00 209 GLY A CA 1
ATOM 1619 C C . GLY A 1 209 ? -15.881 32.667 20.881 1.00 93.00 209 GLY A C 1
ATOM 1620 O O . GLY A 1 209 ? -16.566 32.788 21.896 1.00 93.00 209 GLY A O 1
ATOM 1621 N N . SER A 1 210 ? -15.335 31.500 20.532 1.00 89.88 210 SER A N 1
ATOM 1622 C CA . SER A 1 210 ? -15.548 30.254 21.281 1.00 89.88 210 SER A CA 1
ATOM 1623 C C . SER A 1 210 ? -14.963 30.305 22.698 1.00 89.88 210 SER A C 1
ATOM 1625 O O . SER A 1 210 ? -15.620 29.890 23.658 1.00 89.88 210 SER A O 1
ATOM 1627 N N . ILE A 1 211 ? -13.770 30.891 22.855 1.00 91.94 211 ILE A N 1
ATOM 1628 C CA . ILE A 1 211 ? -13.130 31.098 24.158 1.00 91.94 211 ILE A CA 1
ATOM 1629 C C . ILE A 1 211 ? -13.979 32.055 24.995 1.00 91.94 211 ILE A C 1
ATOM 1631 O O . ILE A 1 211 ? -14.279 31.760 26.151 1.00 91.94 211 ILE A O 1
ATOM 1635 N N . SER A 1 212 ? -14.427 33.165 24.405 1.00 90.44 212 SER A N 1
ATOM 1636 C CA . SER A 1 212 ? -15.242 34.167 25.098 1.00 90.44 212 SER A CA 1
ATOM 1637 C C . SER A 1 212 ? -16.579 33.594 25.564 1.00 90.44 212 SER A C 1
ATOM 1639 O O . SER A 1 212 ? -16.963 33.808 26.710 1.00 90.44 212 SER A O 1
ATOM 1641 N N . LEU A 1 213 ? -17.260 32.809 24.722 1.00 89.75 213 LEU A N 1
ATOM 1642 C CA . LEU A 1 213 ? -18.497 32.111 25.089 1.00 89.75 213 LEU A CA 1
ATOM 1643 C C . LEU A 1 213 ? -18.272 31.101 26.219 1.00 89.75 213 LEU A C 1
ATOM 1645 O O . LEU A 1 213 ? -19.080 31.024 27.143 1.00 89.75 213 LEU A O 1
ATOM 1649 N N . SER A 1 214 ? -17.159 30.367 26.184 1.00 86.50 214 SER A N 1
ATOM 1650 C CA . SER A 1 214 ? -16.814 29.392 27.225 1.00 86.50 214 SER A CA 1
ATOM 1651 C C . SER A 1 214 ? -16.527 30.075 28.565 1.00 86.50 214 SER A C 1
ATOM 1653 O O . SER A 1 214 ? -17.047 29.661 29.601 1.00 86.50 214 SER A O 1
ATOM 1655 N N . VAL A 1 215 ? -15.758 31.167 28.545 1.00 89.12 215 VAL A N 1
ATOM 1656 C CA . VAL A 1 215 ? -15.458 31.976 29.735 1.00 89.12 215 VAL A CA 1
ATOM 1657 C C . VAL A 1 215 ? -16.724 32.641 30.271 1.00 89.12 215 VAL A C 1
ATOM 1659 O O . VAL A 1 215 ? -16.966 32.604 31.475 1.00 89.12 215 VAL A O 1
ATOM 1662 N N . PHE A 1 216 ? -17.569 33.194 29.398 1.00 87.75 216 PHE A N 1
ATOM 1663 C CA . PHE A 1 216 ? -18.845 33.787 29.788 1.00 87.75 216 PHE A CA 1
ATOM 1664 C C . PHE A 1 216 ? -19.778 32.753 30.427 1.00 87.75 216 PHE A C 1
ATOM 1666 O O . PHE A 1 216 ? -20.331 33.010 31.494 1.00 87.75 216 PHE A O 1
ATOM 1673 N N . SER A 1 217 ? -19.899 31.565 29.829 1.00 80.12 217 SER A N 1
ATOM 1674 C CA . SER A 1 217 ? -20.678 30.454 30.381 1.00 80.12 217 SER A CA 1
ATOM 1675 C C . SER A 1 217 ? -20.170 30.053 31.769 1.00 80.12 217 SER A C 1
ATOM 1677 O O . SER A 1 217 ? -20.946 29.973 32.721 1.00 80.12 217 SER A O 1
ATOM 1679 N N . TRP A 1 218 ? -18.851 29.912 31.935 1.00 80.31 218 TRP A N 1
ATOM 1680 C CA . TRP A 1 218 ? -18.246 29.575 33.224 1.00 80.31 218 TRP A CA 1
ATOM 1681 C C . TRP A 1 218 ? -18.461 30.652 34.297 1.00 80.31 218 TRP A C 1
ATOM 1683 O O . TRP A 1 218 ? -18.810 30.332 35.436 1.00 80.31 218 TRP A O 1
ATOM 1693 N N . ILE A 1 219 ? -18.293 31.930 33.945 1.00 82.44 219 ILE A N 1
ATOM 1694 C CA . ILE A 1 219 ? -18.532 33.055 34.858 1.00 82.44 219 ILE A CA 1
ATOM 1695 C C . ILE A 1 219 ? -20.014 33.130 35.236 1.00 82.44 219 ILE A C 1
ATOM 1697 O O . ILE A 1 219 ? -20.327 33.328 36.409 1.00 82.44 219 ILE A O 1
ATOM 1701 N N . SER A 1 220 ? -20.920 32.938 34.276 1.00 72.69 220 SER A N 1
ATOM 1702 C CA . SER A 1 220 ? -22.367 32.938 34.507 1.00 72.69 220 SER A CA 1
ATOM 1703 C C . SER A 1 220 ? -22.788 31.807 35.451 1.00 72.69 220 SER A C 1
ATOM 1705 O O . SER A 1 220 ? -23.495 32.046 36.430 1.00 72.69 220 SER A O 1
ATOM 1707 N N . LEU A 1 221 ? -22.247 30.599 35.254 1.00 66.50 221 LEU A N 1
ATOM 1708 C CA . LEU A 1 221 ? -22.462 29.452 36.142 1.00 66.50 221 LEU A CA 1
ATOM 1709 C C . LEU A 1 221 ? -21.932 29.705 37.562 1.00 66.50 221 LEU A C 1
ATOM 1711 O O . LEU A 1 221 ? -22.620 29.406 38.537 1.00 66.50 221 LEU A O 1
ATOM 1715 N N . LYS A 1 222 ? -20.743 30.308 37.702 1.00 64.75 222 LYS A N 1
ATOM 1716 C CA . LYS A 1 222 ? -20.200 30.688 39.017 1.00 64.75 222 LYS A CA 1
ATOM 1717 C C . LYS A 1 222 ? -21.025 31.775 39.704 1.00 64.75 222 LYS A C 1
ATOM 1719 O O . LYS A 1 222 ? -21.188 31.726 40.919 1.00 64.75 222 LYS A O 1
ATOM 1724 N N . ARG A 1 223 ? -21.558 32.749 38.961 1.00 57.47 223 ARG A N 1
ATOM 1725 C CA . ARG A 1 223 ? -22.419 33.804 39.525 1.00 57.47 223 ARG A CA 1
ATOM 1726 C C . ARG A 1 223 ? -23.791 33.269 39.941 1.00 57.47 223 ARG A C 1
ATOM 1728 O O . ARG A 1 223 ? -24.308 33.710 40.962 1.00 57.47 223 ARG A O 1
ATOM 1735 N N . GLY A 1 224 ? -24.329 32.285 39.218 1.00 53.88 224 GLY A N 1
ATOM 1736 C CA . GLY A 1 224 ? -25.571 31.590 39.577 1.00 53.88 224 GLY A CA 1
ATOM 1737 C C . GLY A 1 224 ? -25.474 30.755 40.861 1.00 53.88 224 GLY A C 1
ATOM 1738 O O . GLY A 1 224 ? -26.465 30.594 41.560 1.00 53.88 224 GLY A O 1
ATOM 1739 N N . GLN A 1 225 ? -24.280 30.287 41.244 1.00 52.03 225 GLN A N 1
ATOM 1740 C CA . GLN A 1 225 ? -24.085 29.550 42.504 1.00 52.03 225 GLN A CA 1
ATOM 1741 C C . GLN A 1 225 ? -24.180 30.425 43.767 1.00 52.03 225 GLN A C 1
ATOM 1743 O O . GLN A 1 225 ? -24.422 29.891 44.848 1.00 52.03 225 GLN A O 1
ATOM 1748 N N . TYR A 1 226 ? -24.020 31.750 43.659 1.00 48.38 226 TYR A N 1
ATOM 1749 C CA . TYR A 1 226 ? -24.091 32.662 44.812 1.00 48.38 226 TYR A CA 1
ATOM 1750 C C . TYR A 1 226 ? -25.508 33.166 45.120 1.00 48.38 226 TYR A C 1
ATOM 1752 O O . TYR A 1 226 ? -25.755 33.670 46.216 1.00 48.38 226 TYR A O 1
ATOM 1760 N N . HIS A 1 227 ? -26.456 32.985 44.201 1.00 48.12 227 HIS A N 1
ATOM 1761 C CA . HIS A 1 227 ? -27.840 33.403 44.379 1.00 48.12 227 HIS A CA 1
ATOM 1762 C C . HIS A 1 227 ? -28.797 32.335 43.867 1.00 48.12 227 HIS A C 1
ATOM 1764 O O . HIS A 1 227 ? -29.283 32.461 42.757 1.00 48.12 227 HIS A O 1
ATOM 1770 N N . THR A 1 228 ? -29.090 31.336 44.702 1.00 48.56 228 THR A N 1
ATOM 1771 C CA . THR A 1 228 ? -30.465 30.860 44.937 1.00 48.56 228 THR A CA 1
ATOM 1772 C C . THR A 1 228 ? -30.453 29.724 45.957 1.00 48.56 228 THR A C 1
ATOM 1774 O O . THR A 1 228 ? -29.999 28.613 45.687 1.00 48.56 228 THR A O 1
ATOM 1777 N N . GLN A 1 229 ? -31.022 29.979 47.136 1.00 52.56 229 GLN A N 1
ATOM 1778 C CA . GLN A 1 229 ? -31.711 28.926 47.873 1.00 52.56 229 GLN A CA 1
ATOM 1779 C C . GLN A 1 229 ? -32.940 28.554 47.034 1.00 52.56 229 GLN A C 1
ATOM 1781 O O . GLN A 1 229 ? -34.000 29.141 47.220 1.00 52.56 229 GLN A O 1
ATOM 1786 N N . GLU A 1 230 ? -32.796 27.663 46.052 1.00 56.69 230 GLU A N 1
ATOM 1787 C CA . GLU A 1 230 ? -33.973 27.145 45.351 1.00 56.69 230 GLU A CA 1
ATOM 1788 C C . GLU A 1 230 ? -34.783 26.305 46.354 1.00 56.69 230 GLU A C 1
ATOM 1790 O O . GLU A 1 230 ? -34.248 25.337 46.916 1.00 56.69 230 GLU A O 1
ATOM 1795 N N . PRO A 1 231 ? -36.043 26.674 46.656 1.00 63.00 231 PRO A N 1
ATOM 1796 C CA . PRO A 1 231 ? -36.920 25.800 47.417 1.00 63.00 231 PRO A CA 1
ATOM 1797 C C . PRO A 1 231 ? -37.097 24.501 46.626 1.00 63.00 231 PRO A C 1
ATOM 1799 O O . PRO A 1 231 ? -37.239 24.521 45.405 1.00 63.00 231 PRO A O 1
ATOM 1802 N N . PHE A 1 232 ? -37.055 23.358 47.311 1.00 66.81 232 PHE A N 1
ATOM 1803 C CA . PHE A 1 232 ? -37.332 22.086 46.652 1.00 66.81 232 PHE A CA 1
ATOM 1804 C C . PHE A 1 232 ? -38.789 22.069 46.202 1.00 66.81 232 PHE A C 1
ATOM 1806 O O . PHE A 1 232 ? -39.693 22.071 47.036 1.00 66.81 232 PHE A O 1
ATOM 1813 N N . ASP A 1 233 ? -38.996 22.051 44.891 1.00 70.62 233 ASP A N 1
ATOM 1814 C CA . ASP A 1 233 ? -40.306 21.869 44.289 1.00 70.62 233 ASP A CA 1
ATOM 1815 C C . ASP A 1 233 ? -40.464 20.396 43.866 1.00 70.62 233 ASP A C 1
ATOM 1817 O O . ASP A 1 233 ? -39.767 19.954 42.945 1.00 70.62 233 ASP A O 1
ATOM 1821 N N . PRO A 1 234 ? -41.345 19.616 44.524 1.00 64.94 234 PRO A N 1
ATOM 1822 C CA . PRO A 1 234 ? -41.599 18.222 44.164 1.00 64.94 234 PRO A CA 1
ATOM 1823 C C . PRO A 1 234 ? -42.339 18.068 42.828 1.00 64.94 234 PRO A C 1
ATOM 1825 O O . PRO A 1 234 ? -42.394 16.960 42.299 1.00 64.94 234 PRO A O 1
ATOM 1828 N N . THR A 1 235 ? -42.924 19.141 42.288 1.00 68.94 235 THR A N 1
ATOM 1829 C CA . THR A 1 235 ? -43.635 19.122 41.000 1.00 68.94 235 THR A CA 1
ATOM 1830 C C . THR A 1 235 ? -42.712 19.382 39.811 1.00 68.94 235 THR A C 1
ATOM 1832 O O . THR A 1 235 ? -43.059 19.066 38.672 1.00 68.94 235 THR A O 1
ATOM 1835 N N . ASN A 1 236 ? -41.503 19.887 40.065 1.00 72.38 236 ASN A N 1
ATOM 1836 C CA . ASN A 1 236 ? -40.493 20.106 39.046 1.00 72.38 236 ASN A CA 1
ATOM 1837 C C . ASN A 1 236 ? -39.609 18.854 38.892 1.00 72.38 236 ASN A C 1
ATOM 1839 O O . ASN A 1 236 ? -38.884 18.430 39.793 1.00 72.38 236 ASN A O 1
ATOM 1843 N N . LEU A 1 237 ? -39.670 18.241 37.708 1.00 70.06 237 LEU A N 1
ATOM 1844 C CA . LEU A 1 237 ? -38.940 17.010 37.398 1.00 70.06 237 LEU A CA 1
ATOM 1845 C C . LEU A 1 237 ? -37.417 17.184 37.539 1.00 70.06 237 LEU A C 1
ATOM 1847 O O . LEU A 1 237 ? -36.719 16.245 37.914 1.00 70.06 237 LEU A O 1
ATOM 1851 N N . VAL A 1 238 ? -36.890 18.382 37.273 1.00 68.81 238 VAL A N 1
ATOM 1852 C CA . VAL A 1 238 ? -35.446 18.658 37.294 1.00 68.81 238 VAL A CA 1
ATOM 1853 C C . VAL A 1 238 ? -34.901 18.660 38.724 1.00 68.81 238 VAL A C 1
ATOM 1855 O O . VAL A 1 238 ? -33.847 18.076 38.980 1.00 68.81 238 VAL A O 1
ATOM 1858 N N . THR A 1 239 ? -35.624 19.250 39.679 1.00 69.38 239 THR A N 1
ATOM 1859 C CA . THR A 1 239 ? -35.266 19.224 41.110 1.00 69.38 239 THR A CA 1
ATOM 1860 C C . THR A 1 239 ? -35.381 17.818 41.695 1.00 69.38 239 THR A C 1
ATOM 1862 O O . THR A 1 239 ? -34.539 17.430 42.506 1.00 69.38 239 THR A O 1
ATOM 1865 N N . LEU A 1 240 ? -36.358 17.026 41.236 1.00 69.50 240 LEU A N 1
ATOM 1866 C CA . LEU A 1 240 ? -36.509 15.618 41.611 1.00 69.50 240 LEU A CA 1
ATOM 1867 C C . LEU A 1 240 ? -35.337 14.757 41.103 1.00 69.50 240 LEU A C 1
ATOM 1869 O O . LEU A 1 240 ? -34.759 13.984 41.867 1.00 69.50 240 LEU A O 1
ATOM 1873 N N . LEU A 1 241 ? -34.955 14.920 39.830 1.00 67.44 241 LEU A N 1
ATOM 1874 C CA . LEU A 1 241 ? -33.834 14.201 39.215 1.00 67.44 241 LEU A CA 1
ATOM 1875 C C . LEU A 1 241 ? -32.502 14.551 39.883 1.00 67.44 241 LEU A C 1
ATOM 1877 O O . LEU A 1 241 ? -31.718 13.656 40.192 1.00 67.44 241 LEU A O 1
ATOM 1881 N N . LYS A 1 242 ? -32.276 15.837 40.170 1.00 68.88 242 LYS A N 1
ATOM 1882 C CA . LYS A 1 242 ? -31.073 16.315 40.863 1.00 68.88 242 LYS A CA 1
ATOM 1883 C C . LYS A 1 242 ? -30.964 15.736 42.279 1.00 68.88 242 LYS A C 1
ATOM 1885 O O . LYS A 1 242 ? -29.925 15.193 42.636 1.00 68.88 242 LYS A O 1
ATOM 1890 N N . ALA A 1 243 ? -32.057 15.743 43.047 1.00 68.69 243 ALA A N 1
ATOM 1891 C CA . ALA A 1 243 ? -32.089 15.139 44.383 1.00 68.69 243 ALA A CA 1
ATOM 1892 C C . ALA A 1 243 ? -31.930 13.604 44.368 1.00 68.69 243 ALA A C 1
ATOM 1894 O O . ALA A 1 243 ? -31.445 13.021 45.342 1.00 68.69 243 ALA A O 1
ATOM 1895 N N . GLY A 1 244 ? -32.341 12.944 43.279 1.00 67.25 244 GLY A N 1
ATOM 1896 C CA . GLY A 1 244 ? -32.140 11.510 43.060 1.00 67.25 244 GLY A CA 1
ATOM 1897 C C . GLY A 1 244 ? -30.710 11.139 42.669 1.00 67.25 244 GLY A C 1
ATOM 1898 O O . GLY A 1 244 ? -30.230 10.091 43.090 1.00 67.25 244 GLY A O 1
ATOM 1899 N N . GLN A 1 245 ? -30.026 11.997 41.907 1.00 68.88 245 GLN A N 1
ATOM 1900 C CA . GLN A 1 245 ? -28.623 11.818 41.527 1.00 68.88 245 GLN A CA 1
ATOM 1901 C C . GLN A 1 245 ? -27.670 12.046 42.708 1.00 68.88 245 GLN A C 1
ATOM 1903 O O . GLN A 1 245 ? -26.720 11.287 42.878 1.00 68.88 245 GLN A O 1
ATOM 1908 N N . ASP A 1 246 ? -27.946 13.056 43.536 1.00 66.00 246 ASP A N 1
ATOM 1909 C CA . ASP A 1 246 ? -27.122 13.402 44.704 1.00 66.00 246 ASP A CA 1
ATOM 1910 C C . ASP A 1 246 ? -27.370 12.468 45.916 1.00 66.00 246 ASP A C 1
ATOM 1912 O O . ASP A 1 246 ? -26.742 12.613 46.968 1.00 66.00 246 ASP A O 1
ATOM 1916 N N . GLY A 1 247 ? -28.297 11.511 45.791 1.00 60.91 247 GLY A N 1
ATOM 1917 C CA . GLY A 1 247 ? -28.667 10.531 46.813 1.00 60.91 247 GLY A CA 1
ATOM 1918 C C . GLY A 1 247 ? -28.267 9.091 46.458 1.00 60.91 247 GLY A C 1
ATOM 1919 O O . GLY A 1 247 ? -28.145 8.725 45.294 1.00 60.91 247 GLY A O 1
ATOM 1920 N N . SER A 1 248 ? -28.118 8.212 47.457 1.00 61.66 248 SER A N 1
ATOM 1921 C CA . SER A 1 248 ? -27.719 6.798 47.268 1.00 61.66 248 SER A CA 1
ATOM 1922 C C . SER A 1 248 ? -28.845 5.873 46.760 1.00 61.66 248 SER A C 1
ATOM 1924 O O . SER A 1 248 ? -28.758 4.643 46.850 1.00 61.66 248 SER A O 1
ATOM 1926 N N . VAL A 1 249 ? -29.929 6.439 46.213 1.00 64.69 249 VAL A N 1
ATOM 1927 C CA . VAL A 1 249 ? -31.099 5.675 45.738 1.00 64.69 249 VAL A CA 1
ATOM 1928 C C . VAL A 1 249 ? -30.733 4.776 44.561 1.00 64.69 249 VAL A C 1
ATOM 1930 O O . VAL A 1 249 ? -31.151 3.621 44.523 1.00 64.69 249 VAL A O 1
ATOM 1933 N N . ALA A 1 250 ? -29.912 5.267 43.628 1.00 62.22 250 ALA A N 1
ATOM 1934 C CA . ALA A 1 250 ? -29.476 4.489 42.468 1.00 62.22 250 ALA A CA 1
ATOM 1935 C C . ALA A 1 250 ? -28.675 3.236 42.870 1.00 62.22 250 ALA A C 1
ATOM 1937 O O . ALA A 1 250 ? -28.792 2.188 42.236 1.00 62.22 250 ALA A O 1
ATOM 1938 N N . GLU A 1 251 ? -27.893 3.324 43.945 1.00 62.75 251 GLU A N 1
ATOM 1939 C CA . GLU A 1 251 ? -27.105 2.210 44.478 1.00 62.75 251 GLU A CA 1
ATOM 1940 C C . GLU A 1 251 ? -27.997 1.178 45.183 1.00 62.75 251 GLU A C 1
ATOM 1942 O O . GLU A 1 251 ? -27.842 -0.024 44.980 1.00 62.75 251 GLU A O 1
ATOM 1947 N N . SER A 1 252 ? -29.020 1.647 45.902 1.00 61.12 252 SER A N 1
ATOM 1948 C CA . SER A 1 252 ? -30.004 0.785 46.574 1.00 61.12 252 SER A CA 1
ATOM 1949 C C . SER A 1 252 ? -30.953 0.083 45.594 1.00 61.12 252 SER A C 1
ATOM 1951 O O . SER A 1 252 ? -31.372 -1.050 45.820 1.00 61.12 252 SER A O 1
ATOM 1953 N N . LEU A 1 253 ? -31.266 0.712 44.458 1.00 61.62 253 LEU A N 1
ATOM 1954 C CA . LEU A 1 253 ? -32.010 0.073 43.368 1.00 61.62 253 LEU A CA 1
ATOM 1955 C C . LEU A 1 253 ? -31.184 -1.022 42.676 1.00 61.62 253 LEU A C 1
ATOM 1957 O O . LEU A 1 253 ? -31.736 -2.059 42.310 1.00 61.62 253 LEU A O 1
ATOM 1961 N N . LYS A 1 254 ? -29.862 -0.834 42.541 1.00 59.72 254 LYS A N 1
ATOM 1962 C CA . LYS A 1 254 ? -28.958 -1.854 41.984 1.00 59.72 254 LYS A CA 1
ATOM 1963 C C . LYS A 1 254 ? -28.828 -3.077 42.891 1.00 59.72 254 LYS A C 1
ATOM 1965 O O . LYS A 1 254 ? -28.848 -4.193 42.382 1.00 59.72 254 LYS A O 1
ATOM 1970 N N . THR A 1 255 ? -28.739 -2.891 44.208 1.00 57.16 255 THR A N 1
ATOM 1971 C CA . THR A 1 255 ? -28.651 -4.010 45.164 1.00 57.16 255 THR A CA 1
ATOM 1972 C C . THR A 1 255 ? -29.968 -4.778 45.304 1.00 57.16 255 THR A C 1
ATOM 1974 O O . THR A 1 255 ? -29.947 -5.987 45.513 1.00 57.16 255 THR A O 1
ATOM 1977 N N . THR A 1 256 ? -31.117 -4.123 45.109 1.00 54.78 256 THR A N 1
ATOM 1978 C CA . THR A 1 256 ? -32.443 -4.775 45.179 1.00 54.78 256 THR A CA 1
ATOM 1979 C C . THR A 1 256 ? -32.783 -5.587 43.914 1.00 54.78 256 THR A C 1
ATOM 1981 O O . THR A 1 256 ? -33.626 -6.481 43.959 1.00 54.78 256 THR A O 1
ATOM 1984 N N . GLY A 1 257 ? -32.099 -5.337 42.788 1.00 52.62 257 GLY A N 1
ATOM 1985 C CA . GLY A 1 257 ? -32.311 -6.029 41.507 1.00 52.62 257 GLY A CA 1
ATOM 1986 C C . GLY A 1 257 ? -31.915 -7.514 41.477 1.00 52.62 257 GLY A C 1
ATOM 1987 O O . GLY A 1 257 ? -32.261 -8.214 40.528 1.00 52.62 257 GLY A O 1
ATOM 1988 N N . GLN A 1 258 ? -31.236 -8.023 42.510 1.00 50.09 258 GLN A N 1
ATOM 1989 C CA . GLN A 1 25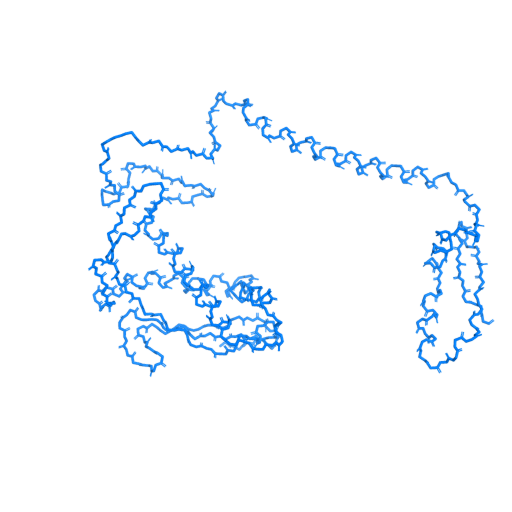8 ? -30.954 -9.450 42.687 1.00 50.09 258 GLN A CA 1
ATOM 1990 C C . GLN A 1 258 ? -31.904 -10.060 43.731 1.00 50.09 258 GLN A C 1
ATOM 1992 O O . GLN A 1 258 ? -31.564 -10.243 44.894 1.00 50.09 258 GLN A O 1
ATOM 1997 N N . GLY A 1 259 ? -33.118 -10.405 43.294 1.00 50.22 259 GLY A N 1
ATOM 1998 C CA . GLY A 1 259 ? -33.904 -11.474 43.922 1.00 50.22 259 GLY A CA 1
ATOM 1999 C C . GLY A 1 259 ? -34.837 -11.125 45.089 1.00 50.22 259 GLY A C 1
ATOM 2000 O O . GLY A 1 259 ? -35.383 -12.055 45.677 1.00 50.22 259 GLY A O 1
ATOM 2001 N N . SER A 1 260 ? -35.102 -9.853 45.414 1.00 47.53 260 SER A N 1
ATOM 2002 C CA . SER A 1 260 ? -36.146 -9.510 46.399 1.00 47.53 260 SER A CA 1
ATOM 2003 C C . SER A 1 260 ? -37.202 -8.557 45.829 1.00 47.53 260 SER A C 1
ATOM 2005 O O . SER A 1 260 ? -36.900 -7.627 45.088 1.00 47.53 260 SER A O 1
ATOM 2007 N N . SER A 1 261 ? -38.468 -8.838 46.145 1.00 48.59 261 SER A N 1
ATOM 2008 C CA . SER A 1 261 ? -39.654 -8.106 45.689 1.00 48.59 261 SER A CA 1
ATOM 2009 C C . SER A 1 261 ? -39.522 -6.589 45.920 1.00 48.59 261 SER A C 1
ATOM 2011 O O . SER A 1 261 ? -39.487 -6.139 47.063 1.00 48.59 261 SER A O 1
ATOM 2013 N N . ILE A 1 262 ? -39.561 -5.811 44.828 1.00 53.28 262 ILE A N 1
ATOM 2014 C CA . ILE A 1 262 ? -39.417 -4.336 44.720 1.00 53.28 262 ILE A CA 1
ATOM 2015 C C . ILE A 1 262 ? -40.423 -3.537 45.588 1.00 53.28 262 ILE A C 1
ATOM 2017 O O . ILE A 1 262 ? -40.327 -2.322 45.742 1.00 53.28 262 ILE A O 1
ATOM 2021 N N . ASN A 1 263 ? -41.393 -4.198 46.214 1.00 52.00 263 ASN A N 1
ATOM 2022 C CA . ASN A 1 263 ? -42.625 -3.560 46.670 1.00 52.00 263 ASN A CA 1
ATOM 2023 C C . ASN A 1 263 ? -42.535 -2.667 47.924 1.00 52.00 263 ASN A C 1
ATOM 2025 O O . ASN A 1 263 ? -43.572 -2.136 48.320 1.00 52.00 263 ASN A O 1
ATOM 2029 N N . LYS A 1 264 ? -41.371 -2.460 48.564 1.00 57.44 264 LYS A N 1
ATOM 2030 C CA . LYS A 1 264 ? -41.269 -1.585 49.759 1.00 57.44 264 LYS A CA 1
ATOM 2031 C C . LYS A 1 264 ? -39.942 -0.823 49.910 1.00 57.44 264 LYS A C 1
ATOM 2033 O O . LYS A 1 264 ? -39.427 -0.722 51.019 1.00 57.44 264 LYS A O 1
ATOM 2038 N N . LEU A 1 265 ? -39.398 -0.229 48.846 1.00 61.84 265 LEU A N 1
ATOM 2039 C CA . LEU A 1 265 ? -38.328 0.762 49.029 1.00 61.84 265 LEU A CA 1
ATOM 2040 C C . LEU A 1 265 ? -38.941 2.086 49.527 1.00 61.84 265 LEU A C 1
ATOM 2042 O O . LEU A 1 265 ? -39.569 2.814 48.759 1.00 61.84 265 LEU A O 1
ATOM 2046 N N . LYS A 1 266 ? -38.799 2.396 50.821 1.00 67.94 266 LYS A N 1
ATOM 2047 C CA . LYS A 1 266 ? -39.197 3.701 51.370 1.00 67.94 266 LYS A CA 1
ATOM 2048 C C . LYS A 1 266 ? -38.062 4.692 51.151 1.00 67.94 266 LYS A C 1
ATOM 2050 O O . LYS A 1 266 ? -36.977 4.524 51.696 1.00 67.94 266 LYS A O 1
ATOM 2055 N N . ILE A 1 267 ? -38.313 5.719 50.350 1.00 72.25 267 ILE A N 1
ATOM 2056 C CA . ILE A 1 267 ? -37.359 6.801 50.101 1.00 72.25 267 ILE A CA 1
ATOM 2057 C C . ILE A 1 267 ? -37.819 8.020 50.898 1.00 72.25 267 ILE A C 1
ATOM 2059 O O . ILE A 1 267 ? -38.984 8.408 50.820 1.00 72.25 267 ILE A O 1
ATOM 2063 N N . GLN A 1 268 ? -36.910 8.631 51.652 1.00 77.75 268 GLN A N 1
ATOM 2064 C CA . GLN A 1 268 ? -37.151 9.893 52.343 1.00 77.75 268 GLN A CA 1
ATOM 2065 C C . GLN A 1 268 ? -36.253 10.977 51.761 1.00 77.75 268 GLN A C 1
ATOM 2067 O O . GLN A 1 268 ? -35.059 10.776 51.533 1.00 77.75 268 GLN A O 1
ATOM 2072 N N . LEU A 1 269 ? -36.846 12.146 51.537 1.00 75.56 269 LEU A N 1
ATOM 2073 C CA . LEU A 1 269 ? -36.114 13.349 51.184 1.00 75.56 269 LEU A CA 1
ATOM 2074 C C . LEU A 1 269 ? -35.454 13.914 52.446 1.00 75.56 269 LEU A C 1
ATOM 2076 O O . LEU A 1 269 ? -36.138 14.253 53.412 1.00 75.56 269 LEU A O 1
ATOM 2080 N N . GLN A 1 270 ? -34.130 14.017 52.438 1.00 75.44 270 GLN A N 1
ATOM 2081 C CA . GLN A 1 270 ? -33.348 14.603 53.522 1.00 75.44 270 GLN A CA 1
ATOM 2082 C C . GLN A 1 270 ? -32.540 15.789 52.994 1.00 75.44 270 GLN A C 1
ATOM 2084 O O . GLN A 1 270 ? -32.042 15.772 51.869 1.00 75.44 270 GLN A O 1
ATOM 2089 N N . ARG A 1 271 ? -32.404 16.838 53.809 1.00 70.44 271 ARG A N 1
ATOM 2090 C CA . ARG A 1 271 ? -31.573 18.001 53.481 1.00 70.44 271 ARG A CA 1
ATOM 2091 C C . ARG A 1 271 ? -30.239 17.883 54.203 1.00 70.44 271 ARG A C 1
ATOM 2093 O O . ARG A 1 271 ? -30.217 17.854 55.431 1.00 70.44 271 ARG A O 1
ATOM 2100 N N . HIS A 1 272 ? -29.141 17.843 53.455 1.00 66.25 272 HIS A N 1
ATOM 2101 C CA . HIS A 1 272 ? -27.794 17.835 54.017 1.00 66.25 272 HIS A CA 1
ATOM 2102 C C . HIS A 1 272 ? -27.072 19.124 53.616 1.00 66.25 272 HIS A C 1
ATOM 2104 O O . HIS A 1 272 ? -26.787 19.355 52.441 1.00 66.25 272 HIS A O 1
ATOM 2110 N N . SER A 1 273 ? -26.796 19.985 54.600 1.00 70.88 273 SER A N 1
ATOM 2111 C CA . SER A 1 273 ? -26.286 21.346 54.383 1.00 70.88 273 SER A CA 1
ATOM 2112 C C . SER A 1 273 ? -27.209 22.162 53.455 1.00 70.88 273 SER A C 1
ATOM 2114 O O . SER A 1 273 ? -28.309 22.551 53.856 1.00 70.88 273 SER A O 1
ATOM 2116 N N . THR A 1 274 ? -26.807 22.392 52.204 1.00 62.47 274 THR A N 1
ATOM 2117 C CA . THR A 1 274 ? -27.533 23.193 51.207 1.00 62.47 274 THR A CA 1
ATOM 2118 C C . THR A 1 274 ? -28.192 22.366 50.100 1.00 62.47 274 THR A C 1
ATOM 2120 O O . THR A 1 274 ? -28.854 22.948 49.245 1.00 62.47 274 THR A O 1
ATOM 2123 N N . GLN A 1 275 ? -28.064 21.035 50.119 1.00 66.56 275 GLN A N 1
ATOM 2124 C CA . GLN A 1 275 ? -28.545 20.150 49.054 1.00 66.56 275 GLN A CA 1
ATOM 2125 C C . GLN A 1 275 ? -29.646 19.202 49.543 1.00 66.56 275 GLN A C 1
ATOM 2127 O O . GLN A 1 275 ? -29.627 18.723 50.680 1.00 66.56 275 GLN A O 1
ATOM 2132 N N . TRP A 1 276 ? -30.608 18.934 48.663 1.00 72.69 276 TRP A N 1
ATOM 2133 C CA . TRP A 1 276 ? -31.664 17.949 48.873 1.00 72.69 276 TRP A CA 1
ATOM 2134 C C . TRP A 1 276 ? -31.216 16.605 48.313 1.00 72.69 276 TRP A C 1
ATOM 2136 O O . TRP A 1 276 ? -30.794 16.535 47.165 1.00 72.69 276 TRP A O 1
ATOM 2146 N N . GLN A 1 277 ? -31.304 15.551 49.118 1.00 78.38 277 GLN A N 1
ATOM 2147 C CA . GLN A 1 277 ? -30.904 14.200 48.739 1.00 78.38 277 GLN A CA 1
ATOM 2148 C C . GLN A 1 277 ? -32.049 13.234 49.027 1.00 78.38 277 GLN A C 1
ATOM 2150 O O . GLN A 1 277 ? -32.652 13.267 50.102 1.00 78.38 277 GLN A O 1
ATOM 2155 N N . LEU A 1 278 ? -32.336 12.344 48.083 1.00 76.06 278 LEU A N 1
ATOM 2156 C CA . LEU A 1 278 ? -33.212 11.204 48.324 1.00 76.06 278 LEU A CA 1
ATOM 2157 C C . LEU A 1 278 ? -32.385 10.071 48.944 1.00 76.06 278 LEU A C 1
ATOM 2159 O O . LEU A 1 278 ? -31.346 9.690 48.409 1.00 76.06 278 LEU A O 1
ATOM 2163 N N . ARG A 1 279 ? -32.811 9.532 50.090 1.00 73.94 279 ARG A N 1
ATOM 2164 C CA . ARG A 1 279 ? -32.131 8.404 50.743 1.00 73.94 279 ARG A CA 1
ATOM 2165 C C . ARG A 1 279 ? -33.108 7.271 51.053 1.00 73.94 279 ARG A C 1
ATOM 2167 O O . ARG A 1 279 ? -34.260 7.551 51.393 1.00 73.94 279 ARG A O 1
ATOM 2174 N N . PRO A 1 280 ? -32.677 6.003 50.946 1.00 69.94 280 PRO A N 1
ATOM 2175 C CA . PRO A 1 280 ? -33.470 4.885 51.436 1.00 69.94 280 PRO A CA 1
ATOM 2176 C C . PRO A 1 280 ? -33.580 4.969 52.959 1.00 69.94 280 PRO A C 1
ATOM 2178 O O . PRO A 1 280 ? -32.604 5.285 53.641 1.00 69.94 280 PRO A O 1
ATOM 2181 N N . VAL A 1 281 ? -34.761 4.671 53.484 1.00 71.69 281 VAL A N 1
ATOM 2182 C CA . VAL A 1 281 ? -35.002 4.514 54.920 1.00 71.69 281 VAL A CA 1
ATOM 2183 C C . VAL A 1 281 ? -35.145 3.027 55.210 1.00 71.69 281 VAL A C 1
ATOM 2185 O O . VAL A 1 281 ? -35.870 2.339 54.487 1.00 71.69 281 VAL A O 1
ATOM 2188 N N . ALA A 1 282 ? -34.431 2.554 56.233 1.00 59.50 282 ALA A N 1
ATOM 2189 C CA . ALA A 1 282 ? -34.557 1.192 56.750 1.00 59.50 282 ALA A CA 1
ATOM 2190 C C . ALA A 1 282 ? -35.954 0.933 57.341 1.00 59.50 282 ALA A C 1
ATOM 2192 O O . ALA A 1 282 ? -36.527 1.867 57.951 1.00 59.50 282 ALA A O 1
#

Secondary structure (DSSP, 8-state):
----TT--EEEEEEEEEE-TTS-EEEEEEEEEEEEESGGGTTS--EEEEE--EEEEEEEEESSSEEEEEEEEEEE--TTTHHHHHHHHHHHHHHHHTTTSSS--HHHHHHHHHHHHHS-TTS--HHHHHHHHHHHHHHHHHHHHHHHHS---EEETTEEE-S-GGGS-GGG-----S------------TT-HHHHHHHHHHHHHHHHHHHHHHHHHHHHHHHHTTS------TT-HHHHHHHHHSSTHHHHHHHHTTTS-STT-EEEEEEETTEEEEEEE-

Organism: NCBI:txid1389203

Foldseek 3Di:
DDDDLADWAKDKDKDAQADPVGDGHQLKIKIWIAIDHPLGNLGHTDIDIDWDWDWDFDWDDDVDTDGPDTPDIGTDDNVRSVVSVQLCVLVVCLRPVAPPDDHNVVSVVLSVQDVVVDPSPDRDPVSSVVSVVVVSVVSSVVSVVVVLDFPQPDDPNDRHNVDPVPGDVVNDDDDDDDDDDDDPDDPPDVPPPPPVCVVCVVVVVVVVVVVVVVVVVVVVVVVVVVDDLDDQDPVDVVSVVQQAVQECVVVVVVVCVPDDDPPDFDWDWDDDPSHIHIYTDD